Protein AF-A0A3D3P191-F1 (afdb_monomer)

Secondary structure (DSSP, 8-state):
-PPPPPPPP----------------------------------------------PPPP---------------SSTTPPP---GGGPPP-GGG-SSHHHHHTTT-SS-PBPSSHHHHHHHHHTT--EEEEEE-TTSHHHHHHHHHHHH-HHHHHHHHTTSEEEEEETTT-HHHHHHHHHHHHHTT----SSEEEEE-TTS-EEEEEE-TT--HHHHHHHHHHHHHHHHHHHHHHHHHHHHHHHHHHHHHHHHHS------SSPPPHHHHHHHHHHHHHHSEETTTTEETT-TTB--HHHHHHHHHHHH-TTS-HHHHHHHHHHHHHHHHHHHHSTTB-TTTS-B-SBBSSSSTTSB------

Foldseek 3Di:
DDDDDDDDDDDPPPPDDDDDDDDDDDDDDDDDDDDDDDDDDDDDDDDDDDDDDDDDDDDDDDDDDDDDDLDDADLPPPQDQPDALQPAAAPQCPPPDPVSNVCNPFPQNADEPDLVQLVVCSSNSAKEKEWEAEPQACQQVQLVVQCRVPPVNSCLDSNHHNYHYHYCVVVVVVVVVQCVLCVVVVHHAAPGKIFIGHSVRFTLDIDRCHNDDDPRSVVVSNVVSVVVSVVNVSYVPCSNVVSVVVVVVVVVVVPPPCPPPPDDDDPLNVLQVVLQVLLVQQDPVLLDGPPPSFFLPVVSLVSLVVLLPDPSYDPVSNVSSVVSSVSSVCQQVVEPQQDPVPRDGAGGAPDSGRHHGRPGPDD

Solvent-accessible surface area (backbone atoms only — not comparable to full-atom values): 21741 Å² total; per-residue (Å²): 137,84,80,78,82,83,81,80,88,83,81,87,88,78,85,79,81,90,79,84,90,84,89,85,88,89,86,88,85,85,91,85,89,85,84,92,82,89,81,90,84,82,91,77,90,81,88,85,89,84,86,82,79,88,82,84,80,87,86,81,89,78,94,76,87,88,80,90,81,92,81,55,67,39,74,59,83,92,58,76,70,81,48,59,64,83,74,52,66,48,46,22,70,73,38,94,46,72,71,44,30,70,48,38,82,43,82,56,42,30,36,63,86,51,79,64,47,33,51,52,12,51,38,43,58,24,36,29,38,32,40,41,22,39,83,51,43,70,33,24,56,54,44,56,48,49,42,50,68,37,60,69,55,35,52,58,51,49,77,59,22,44,36,28,60,40,51,30,86,82,39,50,69,58,44,52,48,49,41,50,54,21,53,74,72,72,40,76,65,36,48,21,21,46,35,34,23,32,39,83,71,25,60,68,49,72,47,60,50,22,82,53,56,68,74,60,37,51,52,53,54,52,51,52,50,51,52,50,50,50,45,42,66,55,19,29,44,58,50,41,53,51,13,44,54,53,44,53,56,47,48,66,68,61,54,69,85,66,68,71,64,93,58,85,78,49,74,64,59,49,49,48,52,52,43,49,53,55,44,66,38,49,37,81,89,65,63,39,59,67,91,51,86,42,44,69,58,60,71,56,40,50,46,22,47,54,34,37,70,38,84,86,44,57,70,68,52,15,50,46,10,38,51,50,26,52,51,43,53,43,46,53,68,76,28,51,28,46,36,85,90,80,72,47,66,39,62,30,35,75,49,89,48,57,70,39,42,38,95,41,77,63,126

Mean predicted aligned error: 15.9 Å

Sequence (363 aa):
MKFGKPIPDWPRAMESFRSSFVWSFSLYFLLSRSPNRGGSIMRTYFSILPLLYFFLLTSCSDEKTKKEKDVEKDYFSNTQTTDDVNDFKNEMATGETDFLRSLSNHQIAWQKWNHKILEKARNTQRPIFALLCSPLGSASRTVVDELNENRALREIISSQAVCTVIDSSVNPEIANLGYRLSNEEKRSAAFPMIIWFSHEGSPIASDPVGNISGSKLKVIVSNLANVIEDLWKKSSRYTVENSRSENEKRQLRIEPNIEELKQPITRNELFQKEARQLSSLYSFGDKNLDFIGGLIPSSSIELLAIGSHSASLPGDVREKSREAAKIMTRELTSGALKDHLTGSYFYARRTDDWTLPFFSKDL

Structure (mmCIF, N/CA/C/O backbone):
data_AF-A0A3D3P191-F1
#
_entry.id   AF-A0A3D3P191-F1
#
loop_
_atom_site.group_PDB
_atom_site.id
_atom_site.type_symbol
_atom_site.label_atom_id
_atom_site.label_alt_id
_atom_site.label_comp_id
_atom_site.label_asym_id
_atom_site.label_entity_id
_atom_site.label_seq_id
_atom_site.pdbx_PDB_ins_code
_atom_site.Cartn_x
_atom_site.Cartn_y
_atom_site.Cartn_z
_atom_site.occupancy
_atom_site.B_iso_or_equiv
_atom_site.auth_seq_id
_atom_site.auth_comp_id
_atom_site.auth_asym_id
_atom_site.auth_atom_id
_atom_site.pdbx_PDB_model_num
ATOM 1 N N . MET A 1 1 ? -20.819 -19.524 -33.689 1.00 36.25 1 MET A N 1
ATOM 2 C CA . MET A 1 1 ? -20.376 -19.220 -32.311 1.00 36.25 1 MET A CA 1
ATOM 3 C C . MET A 1 1 ? -20.854 -17.820 -31.957 1.00 36.25 1 MET A C 1
ATOM 5 O O . MET A 1 1 ? -20.397 -16.867 -32.570 1.00 36.25 1 MET A O 1
ATOM 9 N N . LYS A 1 2 ? -21.854 -17.706 -31.075 1.00 24.14 2 LYS A N 1
ATOM 10 C CA . LYS A 1 2 ? -22.353 -16.421 -30.564 1.00 24.14 2 LYS A CA 1
ATOM 11 C C . LYS A 1 2 ? -21.439 -15.993 -29.415 1.00 24.14 2 LYS A C 1
ATOM 13 O O . LYS A 1 2 ? -21.358 -16.723 -28.432 1.00 24.14 2 LYS A O 1
ATOM 18 N N . PHE A 1 3 ? -20.751 -14.863 -29.549 1.00 30.38 3 PHE A N 1
ATOM 19 C CA . PHE A 1 3 ? -20.023 -14.260 -28.434 1.00 30.38 3 PHE A CA 1
ATOM 20 C C . PHE A 1 3 ? -21.015 -13.591 -27.479 1.00 30.38 3 PHE A C 1
ATOM 22 O O . PHE A 1 3 ? -21.971 -12.941 -27.904 1.00 30.38 3 PHE A O 1
ATOM 29 N N . GLY A 1 4 ? -20.818 -13.872 -26.191 1.00 27.56 4 GLY A N 1
ATOM 30 C CA . GLY A 1 4 ? -21.666 -13.451 -25.086 1.00 27.56 4 GLY A CA 1
ATOM 31 C C . GLY A 1 4 ? -21.648 -11.942 -24.856 1.00 27.56 4 GLY A C 1
ATOM 32 O O . GLY A 1 4 ? -20.738 -11.233 -25.273 1.00 27.56 4 GLY A O 1
ATOM 33 N N . LYS A 1 5 ? -22.717 -11.489 -24.203 1.00 26.84 5 LYS A N 1
ATOM 34 C CA . LYS A 1 5 ? -23.038 -10.101 -23.861 1.00 26.84 5 LYS A CA 1
ATOM 35 C C . LYS A 1 5 ? -21.904 -9.402 -23.084 1.00 26.84 5 LYS A C 1
ATOM 37 O O . LYS A 1 5 ? -21.226 -10.073 -22.306 1.00 26.84 5 LYS A O 1
ATOM 42 N N . PRO A 1 6 ? -21.749 -8.072 -23.226 1.00 30.55 6 PRO A N 1
ATOM 43 C CA . PRO A 1 6 ? -20.837 -7.295 -22.396 1.00 30.55 6 PRO A CA 1
ATOM 44 C C . PRO A 1 6 ? -21.299 -7.285 -20.930 1.00 30.55 6 PRO A C 1
ATOM 46 O O . PRO A 1 6 ? -22.496 -7.246 -20.634 1.00 30.55 6 PRO A O 1
ATOM 49 N N . ILE A 1 7 ? -20.314 -7.366 -20.038 1.00 29.08 7 ILE A N 1
ATOM 50 C CA . ILE A 1 7 ? -20.420 -7.304 -18.573 1.00 29.08 7 ILE A CA 1
ATOM 51 C C . ILE A 1 7 ? -20.871 -5.883 -18.159 1.00 29.08 7 ILE A C 1
ATOM 53 O O . ILE A 1 7 ? -20.535 -4.935 -18.870 1.00 29.08 7 ILE A O 1
ATOM 57 N N . PRO A 1 8 ? -21.652 -5.708 -17.073 1.00 30.36 8 PRO A N 1
ATOM 58 C CA . PRO A 1 8 ? -22.340 -4.452 -16.780 1.00 30.36 8 PRO A CA 1
ATOM 59 C C . PRO A 1 8 ? -21.406 -3.377 -16.209 1.00 30.36 8 PRO A C 1
ATOM 61 O O . PRO A 1 8 ? -20.656 -3.637 -15.270 1.00 30.36 8 PRO A O 1
ATOM 64 N N . ASP A 1 9 ? -21.548 -2.157 -16.730 1.00 33.28 9 ASP A N 1
ATOM 65 C CA . ASP A 1 9 ? -21.272 -0.902 -16.022 1.00 33.28 9 ASP A CA 1
ATOM 66 C C . ASP A 1 9 ? -21.971 -0.895 -14.650 1.00 33.28 9 ASP A C 1
ATOM 68 O O . ASP A 1 9 ? -23.127 -1.323 -14.592 1.00 33.28 9 ASP A O 1
ATOM 72 N N . TRP A 1 10 ? -21.304 -0.353 -13.610 1.00 32.62 10 TRP A N 1
ATOM 73 C CA . TRP A 1 10 ? -21.839 0.465 -12.484 1.00 32.62 10 TRP A CA 1
ATOM 74 C C . TRP A 1 10 ? -21.083 0.237 -11.151 1.00 32.62 10 TRP A C 1
ATOM 76 O O . TRP A 1 10 ? -20.582 -0.873 -10.953 1.00 32.62 10 TRP A O 1
ATOM 86 N N . PRO A 1 11 ? -21.062 1.206 -10.191 1.00 49.47 11 PRO A N 1
ATOM 87 C CA . PRO A 1 11 ? -21.545 2.618 -10.203 1.00 49.47 11 PRO A CA 1
ATOM 88 C C . PRO A 1 11 ? -20.447 3.665 -10.431 1.00 49.47 11 PRO A C 1
ATOM 90 O O . PRO A 1 11 ? -19.368 3.484 -9.896 1.00 49.47 11 PRO A O 1
ATOM 93 N N . ARG A 1 12 ? -20.583 4.835 -11.083 1.00 29.72 12 ARG A N 1
ATOM 94 C CA . ARG A 1 12 ? -21.700 5.754 -11.428 1.00 29.72 12 ARG A CA 1
ATOM 95 C C . ARG A 1 12 ? -22.632 6.211 -10.284 1.00 29.72 12 ARG A C 1
ATOM 97 O O . ARG A 1 12 ? -23.683 6.781 -10.528 1.00 29.72 12 ARG A O 1
ATOM 104 N N . ALA A 1 13 ? -22.215 6.125 -9.027 1.00 29.03 13 ALA A N 1
ATOM 105 C CA . ALA A 1 13 ? -22.848 6.907 -7.958 1.00 29.03 13 ALA A CA 1
ATOM 106 C C . ALA A 1 13 ? -22.170 8.287 -7.818 1.00 29.03 13 ALA A C 1
ATOM 108 O O . ALA A 1 13 ? -21.632 8.592 -6.765 1.00 29.03 13 ALA A O 1
ATOM 109 N N . MET A 1 14 ? -22.128 9.096 -8.885 1.00 29.28 14 MET A N 1
ATOM 110 C CA . MET A 1 14 ? -21.590 10.473 -8.857 1.00 29.28 14 MET A CA 1
ATOM 111 C C . MET A 1 14 ? -22.296 11.379 -9.883 1.00 29.28 14 MET A C 1
ATOM 113 O O . MET A 1 1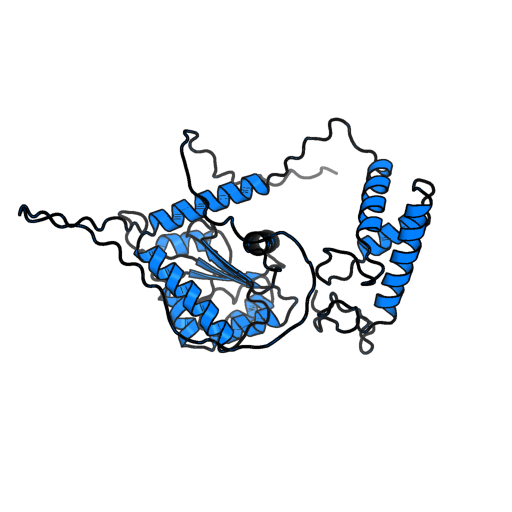4 ? -21.679 12.131 -10.628 1.00 29.28 14 MET A O 1
ATOM 117 N N . GLU A 1 15 ? -23.626 11.324 -9.918 1.00 28.33 15 GLU A N 1
ATOM 118 C CA . GLU A 1 15 ? -24.442 12.380 -10.523 1.00 28.33 15 GLU A CA 1
ATOM 119 C C . GLU A 1 15 ? -25.311 13.009 -9.435 1.00 28.33 15 GLU A C 1
ATOM 121 O O . GLU A 1 15 ? -26.485 12.684 -9.283 1.00 28.33 15 GLU A O 1
ATOM 126 N N . SER A 1 16 ? -24.742 13.921 -8.646 1.00 27.09 16 SER A N 1
ATOM 127 C CA . SER A 1 16 ? -25.570 14.884 -7.923 1.00 27.09 16 SER A CA 1
ATOM 128 C C . SER A 1 16 ? -24.817 16.186 -7.651 1.00 27.09 16 SER A C 1
ATOM 130 O O . SER A 1 16 ? -23.875 16.225 -6.867 1.00 27.09 16 SER A O 1
ATOM 132 N N . PHE A 1 17 ? -25.326 17.240 -8.289 1.00 24.95 17 PHE A N 1
ATOM 133 C CA . PHE A 1 17 ? -25.152 18.666 -8.004 1.00 24.95 17 PHE A CA 1
ATOM 134 C C . PHE A 1 17 ? -23.841 19.356 -8.406 1.00 24.95 17 PHE A C 1
ATOM 136 O O . PHE A 1 17 ? -22.934 19.621 -7.626 1.00 24.95 17 PHE A O 1
ATOM 143 N N . ARG A 1 18 ? -23.869 19.825 -9.661 1.00 30.33 18 ARG A N 1
ATOM 144 C CA . ARG A 1 18 ? -23.230 21.072 -10.093 1.00 30.33 18 ARG A CA 1
ATOM 145 C C . ARG A 1 18 ? -23.781 22.252 -9.279 1.00 30.33 18 ARG A C 1
ATOM 147 O O . ARG A 1 18 ? -24.978 22.499 -9.364 1.00 30.33 18 ARG A O 1
ATOM 154 N N . SER A 1 19 ? -22.917 23.023 -8.613 1.00 26.89 19 SER A N 1
ATOM 155 C CA . SER A 1 19 ? -22.773 24.481 -8.820 1.00 26.89 19 SER A CA 1
ATOM 156 C C . SER A 1 19 ? -21.889 25.159 -7.757 1.00 26.89 19 SER A C 1
ATOM 158 O O . SER A 1 19 ? -22.103 24.967 -6.566 1.00 26.89 19 SER A O 1
ATOM 160 N N . SER A 1 20 ? -21.020 26.055 -8.247 1.00 24.22 20 SER A N 1
ATOM 161 C CA . SER A 1 20 ? -20.567 27.321 -7.633 1.00 24.22 20 SER A CA 1
ATOM 162 C C . SER A 1 20 ? -19.430 27.333 -6.591 1.00 24.22 20 SER A C 1
ATOM 164 O O . SER A 1 20 ? -19.646 27.268 -5.391 1.00 24.22 20 SER A O 1
ATOM 166 N N . PHE A 1 21 ? -18.211 27.525 -7.116 1.00 24.05 21 PHE A N 1
ATOM 167 C CA . PHE A 1 21 ? -17.288 28.663 -6.895 1.00 24.05 21 PHE A CA 1
ATOM 168 C C . PHE A 1 21 ? -17.123 29.277 -5.477 1.00 24.05 21 PHE A C 1
ATOM 170 O O . PHE A 1 21 ? -18.056 29.887 -4.968 1.00 24.05 21 PHE A O 1
ATOM 177 N N . VAL A 1 22 ? -15.868 29.270 -4.969 1.00 24.92 22 VAL A N 1
ATOM 178 C CA . VAL A 1 22 ? -15.027 30.412 -4.476 1.00 24.92 22 VAL A CA 1
ATOM 179 C C . VAL A 1 22 ? -14.122 30.021 -3.281 1.00 24.92 22 VAL A C 1
ATOM 181 O O . VAL A 1 22 ? -14.625 29.848 -2.182 1.00 24.92 22 VAL A O 1
ATOM 184 N N . TRP A 1 23 ? -12.797 30.001 -3.557 1.00 23.94 23 TRP A N 1
ATOM 185 C CA . TRP A 1 23 ? -11.577 30.282 -2.739 1.00 23.94 23 TRP A CA 1
ATOM 186 C C . TRP A 1 23 ? -11.390 29.590 -1.365 1.00 23.94 23 TRP A C 1
ATOM 188 O O . TRP A 1 23 ? -12.328 29.431 -0.610 1.00 23.94 23 TRP A O 1
ATOM 198 N N . SER A 1 24 ? -10.204 29.258 -0.840 1.00 24.72 24 SER A N 1
ATOM 199 C CA . SER A 1 24 ? -8.780 29.215 -1.227 1.00 24.72 24 SER A CA 1
ATOM 200 C C . SER A 1 24 ? -8.016 28.796 0.046 1.00 24.72 24 SER A C 1
ATOM 202 O O . SER A 1 24 ? -8.399 29.253 1.117 1.00 24.72 24 SER A O 1
ATOM 204 N N . PHE A 1 25 ? -6.942 28.002 -0.054 1.00 24.31 25 PHE A N 1
ATOM 205 C CA . PHE A 1 25 ? -5.569 28.362 0.373 1.00 24.31 25 PHE A CA 1
ATOM 206 C C . PHE A 1 25 ? -4.668 27.117 0.431 1.00 24.31 25 PHE A C 1
ATOM 208 O O . PHE A 1 25 ? -4.781 26.280 1.322 1.00 24.31 25 PHE A O 1
ATOM 215 N N . SER A 1 26 ? -3.722 27.032 -0.506 1.00 22.62 26 SER A N 1
ATOM 216 C CA . SER A 1 26 ? -2.572 26.130 -0.424 1.00 22.62 26 SER A CA 1
ATOM 217 C C . SER A 1 26 ? -1.394 26.901 0.159 1.00 22.62 26 SER A C 1
ATOM 219 O O . SER A 1 26 ? -0.870 27.821 -0.467 1.00 22.62 26 SER A O 1
ATOM 221 N N . LEU A 1 27 ? -0.977 26.522 1.361 1.00 22.19 27 LEU A N 1
ATOM 222 C CA . LEU A 1 27 ? 0.265 26.976 1.968 1.00 22.19 27 LEU A CA 1
ATOM 223 C C . LEU A 1 27 ? 1.304 25.878 1.731 1.00 22.19 27 LEU A C 1
ATOM 225 O O . LEU A 1 27 ? 1.115 24.782 2.231 1.00 22.19 27 LEU A O 1
ATOM 229 N N . TYR A 1 28 ? 2.313 26.145 0.900 1.00 25.12 28 TYR A N 1
ATOM 230 C CA . TYR A 1 28 ? 3.707 25.670 0.997 1.00 25.12 28 TYR A CA 1
ATOM 231 C C . TYR A 1 28 ? 4.419 25.926 -0.340 1.00 25.12 28 TYR A C 1
ATOM 233 O O . TYR A 1 28 ? 4.584 25.053 -1.188 1.00 25.12 28 TYR A O 1
ATOM 241 N N . PHE A 1 29 ? 4.862 27.169 -0.507 1.00 23.50 29 PHE A N 1
ATOM 242 C CA . PHE A 1 29 ? 5.912 27.549 -1.443 1.00 23.50 29 PHE A CA 1
ATOM 243 C C . PHE A 1 29 ? 6.846 28.488 -0.688 1.00 23.50 29 PHE A C 1
ATOM 245 O O . PHE A 1 29 ? 6.479 29.626 -0.427 1.00 23.50 29 PHE A O 1
ATOM 252 N N . LEU A 1 30 ? 8.013 27.987 -0.290 1.00 23.41 30 LEU A N 1
ATOM 253 C CA . LEU A 1 30 ? 9.276 28.720 -0.188 1.00 23.41 30 LEU A CA 1
ATOM 254 C C . LEU A 1 30 ? 10.356 27.733 0.267 1.00 23.41 30 LEU A C 1
ATOM 256 O O . LEU A 1 30 ? 10.127 26.938 1.171 1.00 23.41 30 LEU A O 1
ATOM 260 N N . LEU A 1 31 ? 11.525 27.837 -0.371 1.00 24.19 31 LEU A N 1
ATOM 261 C CA . LEU A 1 31 ? 12.739 27.015 -0.239 1.00 24.19 31 LEU A CA 1
ATOM 262 C C . LEU A 1 31 ? 12.840 25.804 -1.185 1.00 24.19 31 LEU A C 1
ATOM 264 O O . LEU A 1 31 ? 12.759 24.650 -0.780 1.00 24.19 31 LEU A O 1
ATOM 268 N N . SER A 1 32 ? 13.133 26.065 -2.464 1.00 23.67 32 SER A N 1
ATOM 269 C CA . SER A 1 32 ? 14.304 25.451 -3.127 1.00 23.67 32 SER A CA 1
ATOM 270 C C . SER A 1 32 ? 14.538 25.992 -4.550 1.00 23.67 32 SER A C 1
ATOM 272 O O . SER A 1 32 ? 13.597 26.129 -5.326 1.00 23.67 32 SER A O 1
ATOM 274 N N . ARG A 1 33 ? 15.832 26.211 -4.866 1.00 23.81 33 ARG A N 1
ATOM 275 C CA . ARG A 1 33 ? 16.514 26.759 -6.075 1.00 23.81 33 ARG A CA 1
ATOM 276 C C . ARG A 1 33 ? 16.973 28.216 -5.896 1.00 23.81 33 ARG A C 1
ATOM 278 O O . ARG A 1 33 ? 16.154 29.065 -5.589 1.00 23.81 33 ARG A O 1
ATOM 285 N N . SER A 1 34 ? 18.247 28.593 -6.075 1.00 24.75 34 SER A N 1
ATOM 286 C CA . SER A 1 34 ? 19.419 28.010 -6.782 1.00 24.75 34 SER A CA 1
ATOM 287 C C . SER A 1 34 ? 20.711 28.795 -6.365 1.00 24.75 34 SER A C 1
ATOM 289 O O . SER A 1 34 ? 20.579 29.691 -5.537 1.00 24.75 34 SER A O 1
ATOM 291 N N . PRO A 1 35 ? 21.901 28.666 -7.001 1.00 34.00 35 PRO A N 1
ATOM 292 C CA . PRO A 1 35 ? 22.926 27.615 -6.927 1.00 34.00 35 PRO A CA 1
ATOM 293 C C . PRO A 1 35 ? 24.302 28.097 -6.370 1.00 34.00 35 PRO A C 1
ATOM 295 O O . PRO A 1 35 ? 24.549 29.280 -6.163 1.00 34.00 35 PRO A O 1
ATOM 298 N N . ASN A 1 36 ? 25.214 27.132 -6.198 1.00 29.16 36 ASN A N 1
ATOM 299 C CA . ASN A 1 36 ? 26.642 27.213 -5.836 1.00 29.16 36 ASN A CA 1
ATOM 300 C C . ASN A 1 36 ? 27.448 28.474 -6.238 1.00 29.16 36 ASN A C 1
ATOM 302 O O . ASN A 1 36 ? 27.564 28.786 -7.423 1.00 29.16 36 ASN A O 1
ATOM 306 N N . ARG A 1 37 ? 28.225 29.011 -5.279 1.00 28.84 37 ARG A N 1
ATOM 307 C CA . ARG A 1 37 ? 29.631 29.446 -5.455 1.00 28.84 37 ARG A CA 1
ATOM 308 C C . ARG A 1 37 ? 30.444 29.121 -4.195 1.00 28.84 37 ARG A C 1
ATOM 310 O O . ARG A 1 37 ? 29.940 29.244 -3.086 1.00 28.84 37 ARG A O 1
ATOM 317 N N . GLY A 1 38 ? 31.667 28.637 -4.407 1.00 25.80 38 GLY A N 1
ATOM 318 C CA . GLY A 1 38 ? 32.521 28.021 -3.393 1.00 25.80 38 GLY A CA 1
ATOM 319 C C . GLY A 1 38 ? 33.216 28.974 -2.418 1.00 25.80 38 GLY A C 1
ATOM 320 O O . GLY A 1 38 ? 33.257 30.185 -2.614 1.00 25.80 38 GLY A O 1
ATOM 321 N N . GLY A 1 39 ? 33.809 28.366 -1.391 1.00 26.08 39 GLY A N 1
ATOM 322 C CA . GLY A 1 39 ? 34.685 29.006 -0.412 1.00 26.08 39 GLY A CA 1
ATOM 323 C C . GLY A 1 39 ? 34.701 28.228 0.903 1.00 26.08 39 GLY A C 1
ATOM 324 O O . GLY A 1 39 ? 33.709 28.198 1.619 1.00 26.08 39 GLY A O 1
ATOM 325 N N . SER A 1 40 ? 35.821 27.566 1.193 1.00 27.98 40 SER A N 1
ATOM 326 C CA . SER A 1 40 ? 36.134 26.955 2.492 1.00 27.98 40 SER A CA 1
ATOM 327 C C . SER A 1 40 ? 36.250 28.034 3.576 1.00 27.98 40 SER A C 1
ATOM 329 O O . SER A 1 40 ? 36.805 29.087 3.271 1.00 27.98 40 SER A O 1
ATOM 331 N N . ILE A 1 41 ? 35.782 27.765 4.808 1.00 29.67 41 ILE A N 1
ATOM 332 C CA . ILE A 1 41 ? 36.487 27.981 6.097 1.00 29.67 41 ILE A CA 1
ATOM 333 C C . ILE A 1 41 ? 35.508 27.942 7.299 1.00 29.67 41 ILE A C 1
ATOM 335 O O . ILE A 1 41 ? 34.474 28.596 7.312 1.00 29.67 41 ILE A O 1
ATOM 339 N N . MET A 1 42 ? 35.941 27.196 8.325 1.00 24.94 42 MET A N 1
ATOM 340 C CA . MET A 1 42 ? 35.592 27.210 9.760 1.00 24.94 42 MET A CA 1
ATOM 341 C C . MET A 1 42 ? 34.204 26.785 10.269 1.00 24.94 42 MET A C 1
ATOM 343 O O . MET A 1 42 ? 33.181 27.437 10.102 1.00 24.94 42 MET A O 1
ATOM 347 N N . ARG A 1 43 ? 34.267 25.724 11.088 1.00 31.56 43 ARG A N 1
ATOM 348 C CA . ARG A 1 43 ? 33.380 25.448 12.221 1.00 31.56 43 ARG A CA 1
ATOM 349 C C . ARG A 1 43 ? 33.371 26.627 13.199 1.00 31.56 43 ARG A C 1
ATOM 351 O O . ARG A 1 43 ? 34.426 26.964 13.732 1.00 31.56 43 ARG A O 1
ATOM 358 N N . THR A 1 44 ? 32.181 27.078 13.580 1.00 29.72 44 THR A N 1
ATOM 359 C CA . THR A 1 44 ? 31.962 27.744 14.870 1.00 29.72 44 THR A CA 1
ATOM 360 C C . THR A 1 44 ? 30.570 27.405 15.388 1.00 29.72 44 THR A C 1
ATOM 362 O O . THR A 1 44 ? 29.571 27.554 14.691 1.00 29.72 44 THR A O 1
ATOM 365 N N . TYR A 1 45 ? 30.533 26.893 16.615 1.00 30.50 45 TYR A N 1
ATOM 366 C CA . TYR A 1 45 ? 29.327 26.646 17.394 1.00 30.50 45 TYR A CA 1
ATOM 367 C C . TYR A 1 45 ? 28.678 27.973 17.796 1.00 30.50 45 TYR A C 1
ATOM 369 O O . TYR A 1 45 ? 29.378 28.836 18.315 1.00 30.50 45 TYR A O 1
ATOM 377 N N . PHE A 1 46 ? 27.355 28.083 17.675 1.00 28.89 46 PHE A N 1
ATOM 378 C CA . PHE A 1 46 ? 26.548 28.906 18.577 1.00 28.89 46 PHE A CA 1
ATOM 379 C C . PHE A 1 46 ? 25.214 28.208 18.849 1.00 28.89 46 PHE A C 1
ATOM 381 O O . PHE A 1 46 ? 24.400 27.985 17.956 1.00 28.89 46 PHE A O 1
ATOM 388 N N . SER A 1 47 ? 25.043 27.828 20.111 1.00 27.38 47 SER A N 1
ATOM 389 C CA . SER A 1 47 ? 23.792 27.380 20.713 1.00 27.38 47 SER A CA 1
ATOM 390 C C . SER A 1 47 ? 22.960 28.586 21.181 1.00 27.38 47 SER A C 1
ATOM 392 O O . SER A 1 47 ? 23.530 29.642 21.449 1.00 27.38 47 SER A O 1
ATOM 394 N N . ILE A 1 48 ? 21.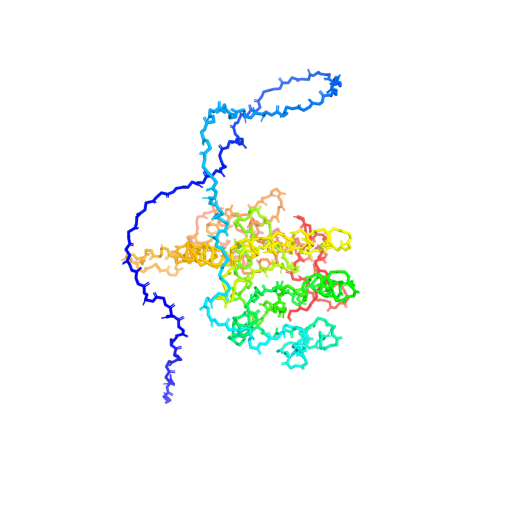664 28.324 21.433 1.00 29.69 48 ILE A N 1
ATOM 395 C CA . ILE A 1 48 ? 20.718 28.982 22.378 1.00 29.69 48 ILE A CA 1
ATOM 396 C C . ILE A 1 48 ? 19.486 29.678 21.731 1.00 29.69 48 ILE A C 1
ATOM 398 O O . ILE A 1 48 ? 19.516 30.857 21.408 1.00 29.69 48 ILE A O 1
ATOM 402 N N . LEU A 1 49 ? 18.390 28.891 21.685 1.00 28.69 49 LEU A N 1
ATOM 403 C CA . LEU A 1 49 ? 16.990 29.153 22.123 1.00 28.69 49 LEU A CA 1
ATOM 404 C C . LEU A 1 49 ? 16.054 30.174 21.396 1.00 28.69 49 LEU A C 1
ATOM 406 O O . LEU A 1 49 ? 16.508 30.966 20.582 1.00 28.69 49 LEU A O 1
ATOM 410 N N . PRO A 1 50 ? 14.709 30.077 21.596 1.00 35.41 50 PRO A N 1
ATOM 411 C CA . PRO A 1 50 ? 13.705 30.068 20.531 1.00 35.41 50 PRO A CA 1
ATOM 412 C C . PRO A 1 50 ? 12.838 31.338 20.486 1.00 35.41 50 PRO A C 1
ATOM 414 O O . PRO A 1 50 ? 12.591 31.987 21.500 1.00 35.41 50 PRO A O 1
ATOM 417 N N . LEU A 1 51 ? 12.283 31.646 19.313 1.00 28.25 51 LEU A N 1
ATOM 418 C CA . LEU A 1 51 ? 11.307 32.724 19.135 1.00 28.25 51 LEU A CA 1
ATOM 419 C C . LEU A 1 51 ? 9.875 32.179 19.210 1.00 28.25 51 LEU A C 1
ATOM 421 O O . LEU A 1 51 ? 9.282 31.762 18.219 1.00 28.25 51 LEU A O 1
ATOM 425 N N . LEU A 1 52 ? 9.341 32.217 20.432 1.00 29.05 52 LEU A N 1
ATOM 426 C CA . LEU A 1 52 ? 7.929 32.460 20.718 1.00 29.05 52 LEU A CA 1
ATOM 427 C C . LEU A 1 52 ? 7.546 33.831 20.144 1.00 29.05 52 LEU A C 1
ATOM 429 O O . LEU A 1 52 ? 8.193 34.824 20.474 1.00 29.05 52 LEU A O 1
ATOM 433 N N . TYR A 1 53 ? 6.472 33.907 19.358 1.00 30.30 53 TYR A N 1
ATOM 434 C CA . TYR A 1 53 ? 5.790 35.177 19.112 1.00 30.30 53 TYR A CA 1
ATOM 435 C C . TYR A 1 53 ? 4.343 35.087 19.591 1.00 30.30 53 TYR A C 1
ATOM 437 O O . TYR A 1 53 ? 3.502 34.398 19.019 1.00 30.30 53 TYR A O 1
ATOM 445 N N . PHE A 1 54 ? 4.116 35.789 20.698 1.00 31.06 54 PHE A N 1
ATOM 446 C CA . PHE A 1 54 ? 2.828 36.211 21.222 1.00 31.06 54 PHE A CA 1
ATOM 447 C C . PHE A 1 54 ? 2.132 37.126 20.206 1.00 31.06 54 PHE A C 1
ATOM 449 O O . PHE A 1 54 ? 2.726 38.107 19.763 1.00 31.06 54 PHE A O 1
ATOM 456 N N . PHE A 1 55 ? 0.852 36.883 19.925 1.00 31.39 55 PHE A N 1
ATOM 457 C CA . PHE A 1 55 ? -0.063 37.948 19.515 1.00 31.39 55 PHE A CA 1
ATOM 458 C C . PHE A 1 55 ? -1.008 38.246 20.680 1.00 31.39 55 PHE A C 1
ATOM 460 O O . PHE A 1 55 ? -1.830 37.422 21.074 1.00 31.39 55 PHE A O 1
ATOM 467 N N . LEU A 1 56 ? -0.821 39.434 21.254 1.00 29.73 56 LEU A N 1
ATOM 468 C CA . LEU A 1 56 ? -1.683 40.068 22.244 1.00 29.73 56 LEU A CA 1
ATOM 469 C C . LEU A 1 56 ? -2.979 40.525 21.559 1.00 29.73 56 LEU A C 1
ATOM 471 O O . LEU A 1 56 ? -2.931 41.334 20.634 1.00 29.73 56 LEU A O 1
ATOM 475 N N . LEU A 1 57 ? -4.128 40.047 22.039 1.00 33.56 57 LEU A N 1
ATOM 476 C CA . LEU A 1 57 ? -5.419 40.689 21.800 1.00 33.56 57 LEU A CA 1
ATOM 477 C C . LEU A 1 57 ? -5.692 41.659 22.951 1.00 33.56 57 LEU A C 1
ATOM 479 O O . LEU A 1 57 ? -5.744 41.270 24.118 1.00 33.56 57 LEU A O 1
ATOM 483 N N . THR A 1 58 ? -5.836 42.934 22.605 1.00 33.56 58 THR A N 1
ATOM 484 C CA . THR A 1 58 ? -6.242 44.006 23.509 1.00 33.56 58 THR A CA 1
ATOM 485 C C . THR A 1 58 ? -7.700 43.837 23.917 1.00 33.56 58 THR A C 1
ATOM 487 O O . THR A 1 58 ? -8.602 43.761 23.086 1.00 33.56 58 THR A O 1
ATOM 490 N N . SER A 1 59 ? -7.890 43.794 25.232 1.00 28.39 59 SER A N 1
ATOM 491 C CA . SER A 1 59 ? -9.157 43.784 25.949 1.00 28.39 59 SER A CA 1
ATOM 492 C C . SER A 1 59 ? -9.815 45.168 25.921 1.00 28.39 59 SER A C 1
ATOM 494 O O . SER A 1 59 ? -9.181 46.163 26.270 1.00 28.39 59 SER A O 1
ATOM 496 N N . CYS A 1 60 ? -11.095 45.222 25.558 1.00 28.16 60 CYS A N 1
ATOM 497 C CA . CYS A 1 60 ? -12.042 46.199 26.088 1.00 28.16 60 CYS A CA 1
ATOM 498 C C . CYS A 1 60 ? -13.320 45.442 26.451 1.00 28.16 60 CYS A C 1
ATOM 500 O O . CYS A 1 60 ? -13.964 44.818 25.610 1.00 28.16 60 CYS A O 1
ATOM 502 N N . SER A 1 61 ? -13.584 45.451 27.751 1.00 31.45 61 SER A N 1
ATOM 503 C CA . SER A 1 61 ? -14.684 44.815 28.460 1.00 31.45 61 SER A CA 1
ATOM 504 C C . SER A 1 61 ? -16.004 45.520 28.168 1.00 31.45 61 SER A C 1
ATOM 506 O O . SER A 1 61 ? -16.099 46.721 28.396 1.00 31.45 61 SER A O 1
ATOM 508 N N . ASP A 1 62 ? -17.026 44.751 27.801 1.00 28.27 62 ASP A N 1
ATOM 509 C CA . ASP A 1 62 ? -18.384 44.992 28.283 1.00 28.27 62 ASP A CA 1
ATOM 510 C C . ASP A 1 62 ? -19.073 43.642 28.522 1.00 28.27 62 ASP A C 1
ATOM 512 O O . ASP A 1 62 ? -19.158 42.781 27.642 1.00 28.27 62 ASP A O 1
ATOM 516 N N . GLU A 1 63 ? -19.495 43.431 29.767 1.00 38.50 63 GLU A N 1
ATOM 517 C CA . GLU A 1 63 ? -20.128 42.213 30.253 1.00 38.50 63 GLU A CA 1
ATOM 518 C C . GLU A 1 63 ? -21.468 41.963 29.553 1.00 38.50 63 GLU A C 1
ATOM 520 O O . GLU A 1 63 ? -22.418 42.725 29.718 1.00 38.50 63 GLU A O 1
ATOM 525 N N . LYS A 1 64 ? -21.585 40.821 28.863 1.00 29.95 64 LYS A N 1
ATOM 526 C CA . LYS A 1 64 ? -22.810 40.008 28.839 1.00 29.95 64 LYS A CA 1
ATOM 527 C C . LYS A 1 64 ? -22.468 38.532 28.653 1.00 29.95 64 LYS A C 1
ATOM 529 O O . LYS A 1 64 ? -21.830 38.104 27.698 1.00 29.95 64 LYS A O 1
ATOM 534 N N . THR A 1 65 ? -22.922 37.766 29.627 1.00 34.03 65 THR A N 1
ATOM 535 C CA . THR A 1 65 ? -22.817 36.323 29.805 1.00 34.03 65 THR A CA 1
ATOM 536 C C . THR A 1 65 ? -23.500 35.541 28.665 1.00 34.03 65 THR A C 1
ATOM 538 O O . THR A 1 65 ? -24.555 35.945 28.181 1.00 34.03 65 THR A O 1
ATOM 541 N N . LYS A 1 66 ? -22.927 34.368 28.335 1.00 39.34 66 LYS A N 1
ATOM 542 C CA . LYS A 1 66 ? -23.376 33.292 27.411 1.00 39.34 66 LYS A CA 1
ATOM 543 C C . LYS A 1 66 ? -23.233 33.509 25.892 1.00 39.34 66 LYS A C 1
ATOM 545 O O . LYS A 1 66 ? -24.078 34.132 25.257 1.00 39.34 66 LYS A O 1
ATOM 550 N N . LYS A 1 67 ? -22.283 32.762 25.304 1.00 32.31 67 LYS A N 1
ATOM 551 C CA . LYS A 1 67 ? -22.494 31.890 24.127 1.00 32.31 67 LYS A CA 1
ATOM 552 C C . LYS A 1 67 ? -21.382 30.826 24.040 1.00 32.31 67 LYS A C 1
ATOM 554 O O . LYS A 1 67 ? -20.304 31.093 23.525 1.00 32.31 67 LYS A O 1
ATOM 559 N N . GLU A 1 68 ? -21.667 29.620 24.537 1.00 46.31 68 GLU A N 1
ATOM 560 C CA . GLU A 1 68 ? -21.071 28.387 24.002 1.00 46.31 68 GLU A CA 1
ATOM 561 C C . GLU A 1 68 ? -21.402 28.307 22.507 1.00 46.31 68 GLU A C 1
ATOM 563 O O . GLU A 1 68 ? -22.563 28.462 22.118 1.00 46.31 68 GLU A O 1
ATOM 568 N N . LYS A 1 69 ? -20.396 28.067 21.667 1.00 39.84 69 LYS A N 1
ATOM 569 C CA . LYS A 1 69 ? -20.586 27.569 20.301 1.00 39.84 69 LYS A CA 1
ATOM 570 C C . LYS A 1 69 ? -19.358 26.757 19.890 1.00 39.84 69 LYS A C 1
ATOM 572 O O . LYS A 1 69 ? -18.581 27.170 19.041 1.00 39.84 69 LYS A O 1
ATOM 577 N N . ASP A 1 70 ? -19.203 25.606 20.530 1.00 54.31 70 ASP A N 1
ATOM 578 C CA . ASP A 1 70 ? -18.351 24.522 20.046 1.00 54.31 70 ASP A CA 1
ATOM 579 C C . ASP A 1 70 ? -19.285 23.532 19.338 1.00 54.31 70 ASP A C 1
ATOM 581 O O . ASP A 1 70 ? -19.876 22.653 19.962 1.00 54.31 70 ASP A O 1
ATOM 585 N N . VAL A 1 71 ? -19.577 23.774 18.056 1.00 58.53 71 VAL A N 1
A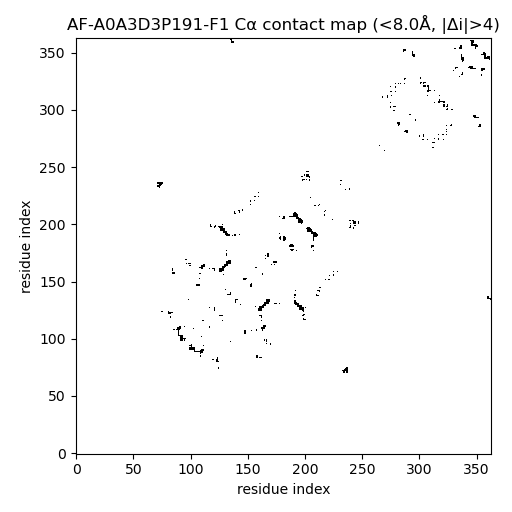TOM 586 C CA . VAL A 1 71 ? -20.493 22.916 17.291 1.00 58.53 71 VAL A CA 1
ATOM 587 C C . VAL A 1 71 ? -19.974 22.739 15.874 1.00 58.53 71 VAL A C 1
ATOM 589 O O . VAL A 1 71 ? -20.259 23.565 15.013 1.00 58.53 71 VAL A O 1
ATOM 592 N N . GLU A 1 72 ? -19.271 21.627 15.647 1.00 48.31 72 GLU A N 1
ATOM 593 C CA . GLU A 1 72 ? -19.710 20.628 14.663 1.00 48.31 72 GLU A CA 1
ATOM 594 C C . GLU A 1 72 ? -19.018 19.268 14.880 1.00 48.31 72 GLU A C 1
ATOM 596 O O . GLU A 1 72 ? -17.960 19.017 14.325 1.00 48.31 72 GLU A O 1
ATOM 601 N N . LYS A 1 73 ? -19.654 18.346 15.613 1.00 66.25 73 LYS A N 1
ATOM 602 C CA . LYS A 1 73 ? -19.498 16.895 15.393 1.00 66.25 73 LYS A CA 1
ATOM 603 C C . LYS A 1 73 ? -20.704 16.450 14.585 1.00 66.25 73 LYS A C 1
ATOM 605 O O . LYS A 1 73 ? -21.814 16.761 15.009 1.00 66.25 73 LYS A O 1
ATOM 610 N N . ASP A 1 74 ? -20.535 15.666 13.525 1.00 62.06 74 ASP A N 1
ATOM 611 C CA . ASP A 1 74 ? -21.680 14.895 13.049 1.00 62.06 74 ASP A CA 1
ATOM 612 C C . ASP A 1 74 ? -21.291 13.530 12.486 1.00 62.06 74 ASP A C 1
ATOM 614 O O . ASP A 1 74 ? -20.918 13.370 11.325 1.00 62.06 74 ASP A O 1
ATOM 618 N N . TYR A 1 75 ? -21.418 12.530 13.355 1.00 73.94 75 TYR A N 1
ATOM 619 C CA . TYR A 1 75 ? -21.327 11.107 13.054 1.00 73.94 75 TYR A CA 1
ATOM 620 C C . TYR A 1 75 ? -22.617 10.600 12.382 1.00 73.94 75 TYR A C 1
ATOM 622 O O . TYR A 1 75 ? -23.107 9.524 12.687 1.00 73.94 75 TYR A O 1
ATOM 630 N N . PHE A 1 76 ? -23.115 11.378 11.417 1.00 66.88 76 PHE A N 1
ATOM 631 C CA . PHE A 1 76 ? -24.192 11.091 10.460 1.00 66.88 76 PHE A CA 1
ATOM 632 C C . PHE A 1 76 ? -25.622 11.213 11.036 1.00 66.88 76 PHE A C 1
ATOM 634 O O . PHE A 1 76 ? -26.356 10.235 11.182 1.00 66.88 76 PHE A O 1
ATOM 641 N N . SER A 1 77 ? -25.986 12.454 11.361 1.00 60.59 77 SER A N 1
ATOM 642 C CA . SER A 1 77 ? -26.997 12.935 12.319 1.00 60.59 77 SER A CA 1
ATOM 643 C C . SER A 1 77 ? -28.367 12.248 12.363 1.00 60.59 77 SER A C 1
ATOM 645 O O . SER A 1 77 ? -29.052 12.073 11.360 1.00 60.59 77 SER A O 1
ATOM 647 N N . ASN A 1 78 ? -28.788 11.970 13.610 1.00 56.06 78 ASN A N 1
ATOM 648 C CA . ASN A 1 78 ? -29.972 11.235 14.101 1.00 56.06 78 ASN A CA 1
ATOM 649 C C . ASN A 1 78 ? -29.968 9.707 13.933 1.00 56.06 78 ASN A C 1
ATOM 651 O O . ASN A 1 78 ? -30.928 9.050 14.339 1.00 56.06 78 ASN A O 1
ATOM 655 N N . THR A 1 79 ? -28.883 9.124 13.431 1.00 59.81 79 THR A N 1
ATOM 656 C CA . THR A 1 79 ? -28.715 7.667 13.389 1.00 59.81 79 THR A CA 1
ATOM 657 C C . THR A 1 79 ? -28.035 7.191 14.677 1.00 59.81 79 THR A C 1
ATOM 659 O O . THR A 1 79 ? -26.953 7.673 15.015 1.00 59.81 79 THR A O 1
ATOM 662 N N . GLN A 1 80 ? -28.658 6.276 15.427 1.00 67.50 80 GLN A N 1
ATOM 663 C CA . GLN A 1 80 ? -27.967 5.571 16.516 1.00 67.50 80 GLN A CA 1
ATOM 664 C C . GLN A 1 80 ? -26.996 4.551 15.920 1.00 67.50 80 GLN A C 1
ATOM 666 O O . GLN A 1 80 ? -27.310 3.927 14.905 1.00 67.50 80 GLN A O 1
ATOM 671 N N . THR A 1 81 ? -25.837 4.368 16.555 1.00 73.88 81 THR A N 1
ATOM 672 C CA . THR A 1 81 ? -24.937 3.255 16.234 1.00 73.88 81 THR A CA 1
ATOM 673 C C . THR A 1 81 ? -25.696 1.947 16.399 1.00 73.88 81 THR A C 1
ATOM 675 O O . THR A 1 81 ? -26.197 1.664 17.489 1.00 73.88 81 THR A O 1
ATOM 678 N N . THR A 1 82 ? -25.802 1.163 15.332 1.00 70.88 82 THR A N 1
ATOM 679 C CA . THR A 1 82 ? -26.483 -0.139 15.380 1.00 70.88 82 THR A CA 1
ATOM 680 C C . THR A 1 82 ? -25.547 -1.263 15.802 1.00 70.88 82 THR A C 1
ATOM 682 O O . THR A 1 82 ? -26.024 -2.276 16.297 1.00 70.88 82 THR A O 1
ATOM 685 N N . ASP A 1 83 ? -24.236 -1.055 15.647 1.00 79.06 83 ASP A N 1
ATOM 686 C CA . ASP A 1 83 ? -23.189 -2.050 15.872 1.00 79.06 83 ASP A CA 1
ATOM 687 C C . ASP A 1 83 ? -22.018 -1.436 16.665 1.00 79.06 83 ASP A C 1
ATOM 689 O O . ASP A 1 83 ? -21.705 -0.250 16.500 1.00 79.06 83 ASP A O 1
ATOM 693 N N . ASP A 1 84 ? -21.338 -2.244 17.485 1.00 81.81 84 ASP A N 1
ATOM 694 C CA . ASP A 1 84 ? -20.037 -1.915 18.082 1.00 81.81 84 ASP A CA 1
ATOM 695 C C . ASP A 1 84 ? -18.919 -2.591 17.270 1.00 81.81 84 ASP A C 1
ATOM 697 O O . ASP A 1 84 ? -19.028 -3.749 16.864 1.00 81.81 84 ASP A O 1
ATOM 701 N N . VAL A 1 85 ? -17.810 -1.883 17.043 1.00 81.25 85 VAL A N 1
ATOM 702 C CA . VAL A 1 85 ? -16.629 -2.443 16.365 1.00 81.25 85 VAL A CA 1
ATOM 703 C C . VAL A 1 85 ? -16.077 -3.659 17.118 1.00 81.25 85 VAL A C 1
ATOM 705 O O . VAL A 1 85 ? -15.548 -4.580 16.495 1.00 81.25 85 VAL A O 1
ATOM 708 N N . ASN A 1 86 ? -16.234 -3.695 18.444 1.00 82.06 86 ASN A N 1
ATOM 709 C CA . ASN A 1 86 ? -15.786 -4.806 19.283 1.00 82.06 86 ASN A CA 1
ATOM 710 C C . ASN A 1 86 ? -16.581 -6.105 19.057 1.00 82.06 86 ASN A C 1
ATOM 712 O O . ASN A 1 86 ? -16.090 -7.178 19.408 1.00 82.06 86 ASN A O 1
ATOM 716 N N . ASP A 1 87 ? -17.768 -6.030 18.448 1.00 87.31 87 ASP A N 1
ATOM 717 C CA . ASP A 1 87 ? -18.614 -7.199 18.181 1.00 87.31 87 ASP A CA 1
ATOM 718 C C . ASP A 1 87 ? -18.237 -7.918 16.877 1.00 87.31 87 ASP A C 1
ATOM 720 O O . ASP A 1 87 ? -18.707 -9.030 16.595 1.00 87.31 87 ASP A O 1
ATOM 724 N N . PHE A 1 88 ? -17.378 -7.311 16.054 1.00 91.94 88 PHE A N 1
ATOM 725 C CA . PHE A 1 88 ? -16.982 -7.903 14.788 1.00 91.94 88 PHE A CA 1
ATOM 726 C C . PHE A 1 88 ? -16.117 -9.146 14.980 1.00 91.94 88 PHE A C 1
ATOM 728 O O . PHE A 1 88 ? -15.126 -9.168 15.709 1.00 91.94 88 PHE A O 1
ATOM 735 N N . LYS A 1 89 ? -16.463 -10.199 14.237 1.00 94.31 89 LYS A N 1
ATOM 736 C CA . LYS A 1 89 ? -15.620 -11.386 14.094 1.00 94.31 89 LYS A CA 1
ATOM 737 C C . LYS A 1 89 ? -14.633 -11.179 12.954 1.00 94.31 89 LYS A C 1
ATOM 739 O O . LYS A 1 89 ? -14.939 -10.518 11.962 1.00 94.31 89 LYS A O 1
ATOM 744 N N . ASN A 1 90 ? -13.454 -11.770 13.093 1.00 96.75 90 ASN A N 1
ATOM 745 C CA . ASN A 1 90 ? -12.458 -11.799 12.032 1.00 96.75 90 ASN A CA 1
ATOM 746 C C . ASN A 1 90 ? -12.990 -12.619 10.833 1.00 96.75 90 ASN A C 1
ATOM 748 O O . ASN A 1 90 ? -13.407 -13.767 10.993 1.00 96.75 90 ASN A O 1
ATOM 752 N N . GLU A 1 91 ? -12.993 -12.028 9.636 1.00 97.31 91 GLU A N 1
ATOM 753 C CA . GLU A 1 91 ? -13.533 -12.628 8.405 1.00 97.31 91 GLU A CA 1
ATOM 754 C C . GLU A 1 91 ? -12.460 -13.312 7.540 1.00 97.31 91 GLU A C 1
ATOM 756 O O . GLU A 1 91 ? -12.775 -13.949 6.525 1.00 97.31 91 GLU A O 1
ATOM 761 N N . MET A 1 92 ? -11.188 -13.213 7.939 1.00 96.94 92 MET A N 1
ATOM 762 C CA . MET A 1 92 ? -10.039 -13.635 7.135 1.00 96.94 92 MET A CA 1
ATOM 763 C C . MET A 1 92 ? -9.968 -15.143 6.897 1.00 96.94 92 MET A C 1
ATOM 765 O O . MET A 1 92 ? -9.387 -15.561 5.903 1.00 96.94 92 MET A O 1
ATOM 769 N N . ALA A 1 93 ? -10.638 -15.969 7.709 1.00 96.31 93 ALA A N 1
ATOM 770 C CA . ALA A 1 93 ? -10.742 -17.416 7.474 1.00 96.31 93 ALA A CA 1
ATOM 771 C C . ALA A 1 93 ? -11.277 -17.769 6.071 1.00 96.31 93 ALA A C 1
ATOM 773 O O . ALA A 1 93 ? -10.952 -18.820 5.525 1.00 96.31 93 ALA A O 1
ATOM 774 N N . THR A 1 94 ? -12.077 -16.879 5.475 1.00 94.56 94 THR A N 1
ATOM 775 C CA . THR A 1 94 ? -12.625 -17.039 4.118 1.00 94.56 94 THR A CA 1
ATOM 776 C C . THR A 1 94 ? -11.951 -16.128 3.088 1.00 94.56 94 THR A C 1
ATOM 778 O O . THR A 1 94 ? -12.508 -15.925 2.010 1.00 94.56 94 THR A O 1
ATOM 781 N N . GLY A 1 95 ? -10.795 -15.541 3.414 1.00 92.38 95 GLY A N 1
ATOM 782 C CA . GLY A 1 95 ? -10.038 -14.650 2.533 1.00 92.38 95 GLY A CA 1
ATOM 783 C C . GLY A 1 95 ? -9.663 -15.305 1.203 1.00 92.38 95 GLY A C 1
ATOM 784 O O . GLY A 1 95 ? -9.559 -16.528 1.097 1.00 92.38 95 GLY A O 1
ATOM 785 N N . GLU A 1 96 ? -9.481 -14.481 0.179 1.00 91.12 96 GLU A N 1
ATOM 786 C CA . GLU A 1 96 ? -9.299 -14.897 -1.211 1.00 91.12 96 GLU A CA 1
ATOM 787 C C . GLU A 1 96 ? -7.923 -15.556 -1.427 1.00 91.12 96 GLU A C 1
ATOM 789 O O . GLU A 1 96 ? -7.820 -16.571 -2.120 1.00 91.12 96 GLU A O 1
ATOM 794 N N . THR A 1 97 ? -6.882 -15.059 -0.751 1.00 92.00 97 THR A N 1
ATOM 795 C CA . THR A 1 97 ? -5.501 -15.566 -0.832 1.00 92.00 97 THR A CA 1
ATOM 796 C C . THR A 1 97 ? -5.071 -16.294 0.439 1.00 92.00 97 THR A C 1
ATOM 798 O O . THR A 1 97 ? -5.636 -16.091 1.516 1.00 92.00 97 THR A O 1
ATOM 801 N N . ASP A 1 98 ? -4.033 -17.130 0.335 1.00 92.12 98 ASP A N 1
ATOM 802 C CA . ASP A 1 98 ? -3.417 -17.773 1.506 1.00 92.12 98 ASP A CA 1
ATOM 803 C C . ASP A 1 98 ? -2.828 -16.751 2.480 1.00 92.12 98 ASP A C 1
ATOM 805 O O . ASP A 1 98 ? -2.867 -16.957 3.692 1.00 92.12 98 ASP A O 1
ATOM 809 N N . PHE A 1 99 ? -2.331 -15.623 1.963 1.00 93.50 99 PHE A N 1
ATOM 810 C CA . PHE A 1 99 ? -1.890 -14.509 2.793 1.00 93.50 99 PHE A CA 1
ATOM 811 C C . PHE A 1 99 ? -3.031 -14.002 3.680 1.00 93.50 99 PHE A C 1
ATOM 813 O O . PHE A 1 99 ? -2.870 -13.989 4.898 1.00 93.50 99 PHE A O 1
ATOM 820 N N . LEU A 1 100 ? -4.200 -13.686 3.113 1.00 96.00 100 LEU A N 1
ATOM 821 C CA . LEU A 1 100 ? -5.352 -13.249 3.906 1.00 96.00 100 LEU A CA 1
ATOM 822 C C . LEU A 1 100 ? -5.816 -14.348 4.867 1.00 96.00 100 LEU A C 1
ATOM 824 O O . LEU A 1 100 ? -5.976 -14.082 6.053 1.00 96.00 100 LEU A O 1
ATOM 828 N N . ARG A 1 101 ? -5.941 -15.600 4.403 1.00 96.62 101 ARG A N 1
ATOM 829 C CA . ARG A 1 101 ? -6.355 -16.728 5.259 1.00 96.62 101 ARG A CA 1
ATOM 830 C C . ARG A 1 101 ? -5.435 -16.958 6.450 1.00 96.62 101 ARG A C 1
ATOM 832 O O . ARG A 1 101 ? -5.926 -17.307 7.520 1.00 96.62 101 ARG A O 1
ATOM 839 N N . SER A 1 102 ? -4.134 -16.701 6.308 1.00 95.06 102 SER A N 1
ATOM 840 C CA . SER A 1 102 ? -3.185 -16.827 7.421 1.00 95.06 102 SER A CA 1
ATOM 841 C C . SER A 1 102 ? -3.473 -15.875 8.591 1.00 95.06 102 SER A C 1
ATOM 843 O O . SER A 1 102 ? -3.060 -16.150 9.713 1.00 95.06 102 SER A O 1
ATOM 845 N N . LEU A 1 103 ? -4.262 -14.817 8.369 1.00 96.69 103 LEU A N 1
ATOM 846 C CA . LEU A 1 103 ? -4.630 -13.821 9.380 1.00 96.69 103 LEU A CA 1
ATOM 847 C C . LEU A 1 103 ? -5.896 -14.195 10.172 1.00 96.69 103 LEU A C 1
ATOM 849 O O . LEU A 1 103 ? -6.361 -13.406 10.998 1.00 96.69 103 LEU A O 1
ATOM 853 N N . SER A 1 104 ? -6.484 -15.378 9.945 1.00 96.81 104 SER A N 1
ATOM 854 C CA . SER A 1 104 ? -7.752 -15.799 10.571 1.00 96.81 104 SER A CA 1
ATOM 855 C C . SER A 1 104 ? -7.711 -15.838 12.097 1.00 96.81 104 SER A C 1
ATOM 857 O O . SER A 1 104 ? -8.738 -15.664 12.746 1.00 96.81 104 SER A O 1
ATOM 859 N N . ASN A 1 105 ? -6.526 -16.074 12.660 1.00 95.94 105 ASN A N 1
ATOM 860 C CA . ASN A 1 105 ? -6.315 -16.219 14.100 1.00 95.94 105 ASN A CA 1
ATOM 861 C C . ASN A 1 105 ? -5.856 -14.911 14.762 1.00 95.94 105 ASN A C 1
ATOM 863 O O . ASN A 1 105 ? -5.549 -14.900 15.954 1.00 95.94 105 ASN A O 1
ATOM 867 N N . HIS A 1 106 ? -5.780 -13.812 14.002 1.00 96.56 106 HIS A N 1
ATOM 868 C CA . HIS A 1 106 ? -5.444 -12.505 14.557 1.00 96.56 106 HIS A CA 1
ATOM 869 C C . HIS A 1 106 ? -6.563 -12.037 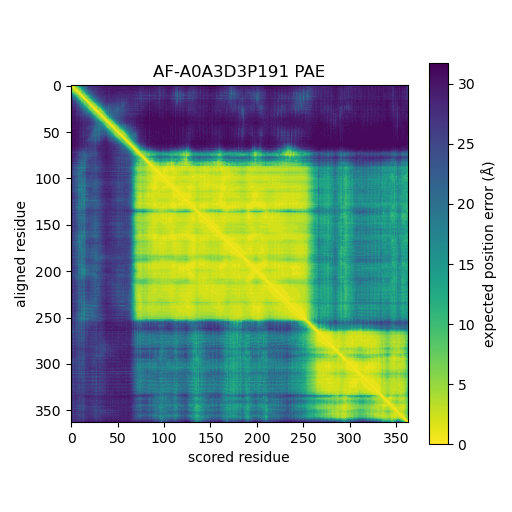15.490 1.00 96.56 106 HIS A C 1
ATOM 871 O O . HIS A 1 106 ? -7.748 -12.248 15.226 1.00 96.56 106 HIS A O 1
ATOM 877 N N . GLN A 1 107 ? -6.161 -11.381 16.579 1.00 96.06 107 GLN A N 1
ATOM 878 C CA . GLN A 1 107 ? -7.065 -10.776 17.556 1.00 96.06 107 GLN A CA 1
ATOM 879 C C . GLN A 1 107 ? -7.710 -9.498 17.015 1.00 96.06 107 GLN A C 1
ATOM 881 O O . GLN A 1 107 ? -8.784 -9.120 17.469 1.00 96.06 107 GLN A O 1
ATOM 886 N N . ILE A 1 108 ? -7.066 -8.833 16.052 1.00 96.25 108 ILE A N 1
ATOM 887 C CA . ILE A 1 108 ? -7.714 -7.772 15.279 1.00 96.25 108 ILE A CA 1
ATOM 888 C C . ILE A 1 108 ? -8.826 -8.418 14.453 1.00 96.25 108 ILE A C 1
ATOM 890 O O . ILE A 1 108 ? -8.576 -9.351 13.685 1.00 96.25 108 ILE A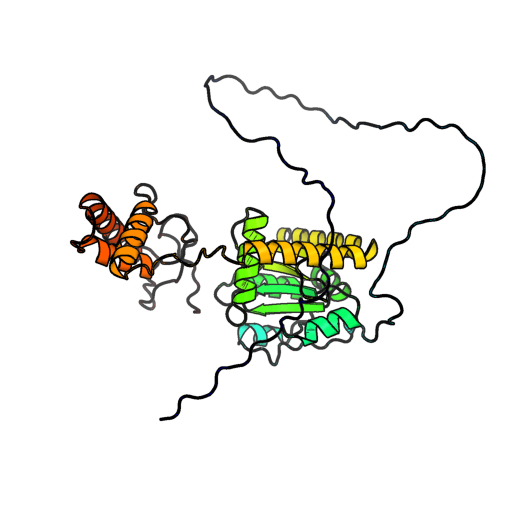 O 1
ATOM 894 N N . ALA A 1 109 ? -10.048 -7.908 14.591 1.00 96.31 109 ALA A N 1
ATOM 895 C CA . ALA A 1 109 ? -11.191 -8.340 13.801 1.00 96.31 109 ALA A CA 1
ATOM 896 C C . ALA A 1 109 ? -11.072 -7.816 12.362 1.00 96.31 109 ALA A C 1
ATOM 898 O O . ALA A 1 109 ? -11.742 -6.863 11.968 1.00 96.31 109 ALA A O 1
ATOM 899 N N . TRP A 1 110 ? -10.202 -8.430 11.564 1.00 97.75 110 TRP A N 1
ATOM 900 C CA . TRP A 1 110 ? -10.007 -8.056 10.168 1.00 97.75 110 TRP A CA 1
ATOM 901 C C . TRP A 1 110 ? -11.255 -8.356 9.335 1.00 97.75 110 TRP A C 1
ATOM 903 O O . TRP A 1 110 ? -11.697 -9.501 9.232 1.00 97.75 110 TRP A O 1
ATOM 913 N N . GLN A 1 111 ? -11.807 -7.315 8.721 1.00 97.81 111 GLN A N 1
ATOM 914 C CA . GLN A 1 111 ? -12.957 -7.386 7.827 1.00 97.81 111 GLN A CA 1
ATOM 915 C C . GLN A 1 111 ? -12.489 -7.499 6.375 1.00 97.81 111 GLN A C 1
ATOM 917 O O . GLN A 1 111 ? -11.430 -6.978 6.010 1.00 97.81 111 GLN A O 1
ATOM 922 N N . LYS A 1 112 ? -13.278 -8.160 5.527 1.00 96.44 112 LYS A N 1
ATOM 923 C CA . LYS A 1 112 ? -12.979 -8.239 4.092 1.00 96.44 112 LYS A CA 1
ATOM 924 C C . LYS A 1 112 ? -13.105 -6.880 3.410 1.00 96.44 112 LYS A C 1
ATOM 926 O O . LYS A 1 112 ? -14.019 -6.112 3.705 1.00 96.44 112 LYS A O 1
ATOM 931 N N . TRP A 1 113 ? -12.248 -6.635 2.423 1.00 96.12 113 TRP A N 1
ATOM 932 C CA . TRP A 1 113 ? -12.382 -5.487 1.534 1.00 96.12 113 TRP A CA 1
ATOM 933 C C . TRP A 1 113 ? -13.475 -5.740 0.487 1.00 96.12 113 TRP A C 1
ATOM 935 O O . TRP A 1 113 ? -13.252 -6.379 -0.537 1.00 96.12 113 TRP A O 1
ATOM 945 N N . ASN A 1 114 ? -14.696 -5.298 0.783 1.00 93.50 114 ASN A N 1
ATOM 946 C CA . ASN A 1 114 ? -15.849 -5.334 -0.119 1.00 93.50 114 ASN A CA 1
ATOM 947 C C . ASN A 1 114 ? -16.861 -4.245 0.281 1.00 93.50 114 ASN A C 1
ATOM 949 O O . ASN A 1 114 ? -16.680 -3.578 1.294 1.00 93.50 114 ASN A O 1
ATOM 953 N N . HIS A 1 115 ? -17.957 -4.085 -0.466 1.00 90.62 115 HIS A N 1
ATOM 954 C CA . HIS A 1 115 ? -18.972 -3.055 -0.184 1.00 90.62 115 HIS A CA 1
ATOM 955 C C . HIS A 1 115 ? -19.504 -3.065 1.263 1.00 90.62 115 HIS A C 1
ATOM 957 O O . HIS A 1 115 ? -19.808 -2.004 1.804 1.00 90.62 115 HIS A O 1
ATOM 963 N N . LYS A 1 116 ? -19.559 -4.229 1.926 1.00 95.00 116 LYS A N 1
ATOM 964 C CA . LYS A 1 116 ? -20.081 -4.352 3.296 1.00 95.00 116 LYS A CA 1
ATOM 965 C C . LYS A 1 116 ? -19.194 -3.670 4.330 1.00 95.00 116 LYS A C 1
ATOM 967 O O . LYS A 1 116 ? -19.685 -3.318 5.396 1.00 95.00 116 LYS A O 1
ATOM 972 N N . ILE A 1 117 ? -17.902 -3.467 4.057 1.00 95.94 117 ILE A N 1
ATOM 973 C CA . ILE A 1 117 ? -17.037 -2.746 5.000 1.00 95.94 117 ILE A CA 1
ATOM 974 C C . ILE A 1 117 ? -17.456 -1.279 5.141 1.00 95.94 117 ILE A C 1
ATOM 976 O O . ILE A 1 117 ? -17.368 -0.721 6.231 1.00 95.94 117 ILE A O 1
ATOM 980 N N . LEU A 1 118 ? -17.976 -0.680 4.064 1.00 95.69 118 LEU A N 1
ATOM 981 C CA . LEU A 1 118 ? -18.493 0.687 4.070 1.00 95.69 118 LEU A CA 1
ATOM 982 C C . LEU A 1 118 ? -19.764 0.780 4.919 1.00 95.69 118 LEU A C 1
ATOM 984 O O . LEU A 1 118 ? -19.932 1.723 5.688 1.00 95.69 118 LEU A O 1
ATOM 988 N N . GLU A 1 119 ? -20.631 -0.232 4.834 1.00 94.25 119 GLU A N 1
ATOM 989 C CA . GLU A 1 119 ? -21.820 -0.354 5.684 1.00 94.25 119 GLU A CA 1
ATOM 990 C C . GLU A 1 119 ? -21.431 -0.526 7.156 1.00 94.25 119 GLU A C 1
ATOM 992 O O . GLU A 1 119 ? -21.915 0.220 8.001 1.00 94.25 119 GLU A O 1
ATOM 997 N N . LYS A 1 120 ? -20.482 -1.420 7.468 1.00 95.44 120 LYS A N 1
ATOM 998 C CA . LYS A 1 120 ? -19.951 -1.597 8.833 1.00 95.44 120 LYS A CA 1
ATOM 999 C C . LYS A 1 120 ? -19.374 -0.300 9.394 1.00 95.44 120 LYS A C 1
ATOM 1001 O O . LYS A 1 120 ? -19.660 0.063 10.532 1.00 95.44 120 LYS A O 1
ATOM 1006 N N . ALA A 1 121 ? -18.585 0.419 8.599 1.00 95.38 121 ALA A N 1
ATOM 1007 C CA . ALA A 1 121 ? -18.010 1.706 8.982 1.00 95.38 121 ALA A CA 1
ATOM 1008 C C . ALA A 1 121 ? -19.086 2.775 9.218 1.00 95.38 121 ALA A C 1
ATOM 1010 O O . ALA A 1 121 ? -19.014 3.537 10.181 1.00 95.38 121 ALA A O 1
ATOM 1011 N N . ARG A 1 122 ? -20.128 2.798 8.379 1.00 93.25 122 ARG A N 1
ATOM 1012 C CA . ARG A 1 122 ? -21.279 3.695 8.530 1.00 93.25 122 ARG A CA 1
ATOM 1013 C C . ARG A 1 122 ? -22.072 3.386 9.803 1.00 93.25 122 ARG A C 1
ATOM 1015 O O . ARG A 1 122 ? -22.322 4.301 10.580 1.00 93.25 122 ARG A O 1
ATOM 1022 N N . ASN A 1 123 ? -22.415 2.120 10.033 1.00 92.88 123 ASN A N 1
ATOM 1023 C CA . ASN A 1 123 ? -23.215 1.659 11.174 1.00 92.88 123 ASN A CA 1
ATOM 1024 C C . ASN A 1 123 ? -22.515 1.876 12.520 1.00 92.88 123 ASN A C 1
ATOM 1026 O O . ASN A 1 123 ? -23.150 2.255 13.502 1.00 92.88 123 ASN A O 1
ATOM 1030 N N . THR A 1 124 ? -21.199 1.663 12.550 1.00 93.06 124 THR A N 1
ATOM 1031 C CA . THR A 1 124 ? -20.359 1.911 13.735 1.00 93.06 124 THR A CA 1
ATOM 1032 C C . THR A 1 124 ? -19.944 3.375 13.868 1.00 93.06 124 THR A C 1
ATOM 1034 O O . THR A 1 124 ? -19.359 3.764 14.879 1.00 93.06 124 THR A O 1
ATOM 1037 N N . GLN A 1 125 ? -20.225 4.198 12.851 1.00 94.25 125 GLN A N 1
ATOM 1038 C CA . GLN A 1 125 ? -19.808 5.597 12.757 1.00 94.25 125 GLN A CA 1
ATOM 1039 C C . GLN A 1 125 ? -18.286 5.788 12.903 1.00 94.25 125 GLN A C 1
ATOM 1041 O O . GLN A 1 125 ? -17.800 6.804 13.416 1.00 94.25 125 GLN A O 1
ATOM 1046 N N . ARG A 1 126 ? -17.511 4.804 12.440 1.00 94.94 126 ARG A N 1
ATOM 1047 C CA . ARG A 1 126 ? -16.047 4.790 12.515 1.00 94.94 126 ARG A CA 1
ATOM 1048 C C . ARG A 1 126 ? -15.405 4.898 11.134 1.00 94.94 126 ARG A C 1
ATOM 1050 O O . ARG A 1 126 ? -15.999 4.478 10.141 1.00 94.94 126 ARG A O 1
ATOM 1057 N N . PRO A 1 127 ? -14.185 5.454 11.045 1.00 97.19 127 PRO A N 1
ATOM 1058 C CA . PRO A 1 127 ? -13.374 5.328 9.845 1.00 97.19 127 PRO A CA 1
ATOM 1059 C C . PRO A 1 127 ? -12.948 3.868 9.634 1.00 97.19 127 PRO A C 1
ATOM 1061 O O . PRO A 1 127 ? -13.118 3.004 10.500 1.00 97.19 127 PRO A O 1
ATOM 1064 N N . ILE A 1 128 ? -12.352 3.602 8.478 1.00 98.38 128 ILE A N 1
ATOM 1065 C CA . ILE A 1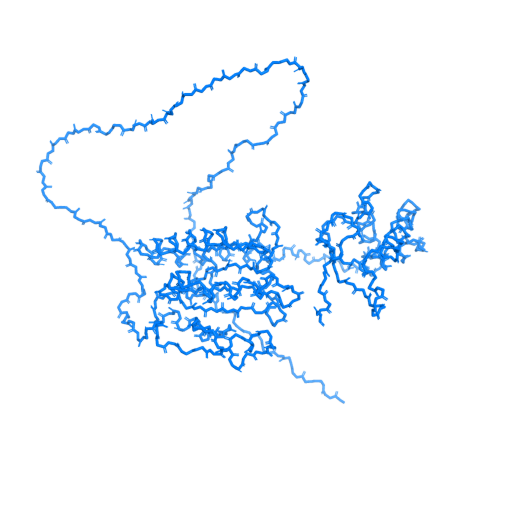 128 ? -11.775 2.302 8.142 1.00 98.38 128 ILE A CA 1
ATOM 1066 C C . ILE A 1 128 ? -10.259 2.417 8.236 1.00 98.38 128 ILE A C 1
ATOM 1068 O O . ILE A 1 128 ? -9.659 3.269 7.580 1.00 98.38 128 ILE A O 1
ATOM 1072 N N . PHE A 1 129 ? -9.643 1.538 9.019 1.00 98.50 129 PHE A N 1
ATOM 1073 C CA . PHE A 1 129 ? -8.199 1.338 9.015 1.00 98.50 129 PHE A CA 1
ATOM 1074 C C . PHE A 1 129 ? -7.881 0.216 8.030 1.00 98.50 129 PHE A C 1
ATOM 1076 O O . PHE A 1 129 ? -8.265 -0.931 8.257 1.00 98.50 129 PHE A O 1
ATOM 1083 N N . ALA A 1 130 ? -7.182 0.534 6.947 1.00 98.44 130 ALA A N 1
ATOM 1084 C CA . ALA A 1 130 ? -6.774 -0.432 5.943 1.00 98.44 130 ALA A CA 1
ATOM 1085 C C . ALA A 1 13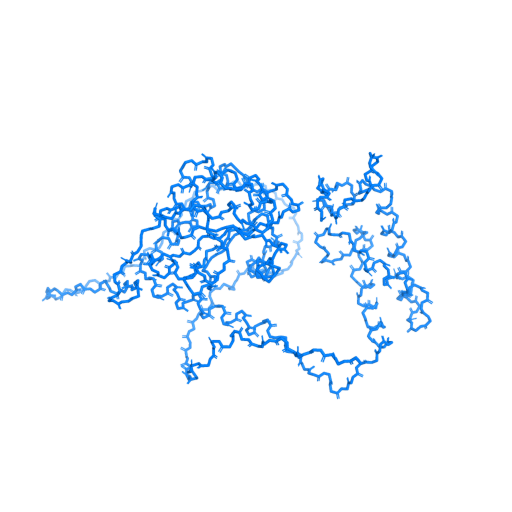0 ? -5.255 -0.585 5.913 1.00 98.44 130 ALA A C 1
ATOM 1087 O O . ALA A 1 130 ? -4.517 0.394 5.781 1.00 98.44 130 ALA A O 1
ATOM 1088 N N . LEU A 1 131 ? -4.795 -1.832 5.972 1.00 98.00 131 LEU A N 1
ATOM 1089 C CA . LEU A 1 131 ? -3.415 -2.185 5.675 1.00 98.00 131 LEU A CA 1
ATOM 1090 C C . LEU A 1 131 ? -3.346 -2.754 4.256 1.00 98.00 131 LEU A C 1
ATOM 1092 O O . LEU A 1 131 ? -3.757 -3.886 4.008 1.00 98.00 131 LEU A O 1
ATOM 1096 N N . LEU A 1 132 ? -2.851 -1.953 3.317 1.00 97.69 132 LEU A N 1
ATOM 1097 C CA . LEU A 1 132 ? -2.633 -2.362 1.935 1.00 97.69 132 LEU A CA 1
ATOM 1098 C C . LEU A 1 132 ? -1.313 -3.126 1.836 1.00 97.69 132 LEU A C 1
ATOM 1100 O O . LEU A 1 132 ? -0.235 -2.546 1.963 1.00 97.69 132 LEU A O 1
ATOM 1104 N N . CYS A 1 133 ? -1.408 -4.426 1.605 1.00 95.44 133 CYS A N 1
ATOM 1105 C CA . CYS A 1 133 ? -0.311 -5.378 1.646 1.00 95.44 133 CYS A CA 1
ATOM 1106 C C . CYS A 1 133 ? 0.010 -5.910 0.254 1.00 95.44 133 CYS A C 1
ATOM 1108 O O . CYS A 1 133 ? -0.882 -6.183 -0.544 1.00 95.44 133 CYS A O 1
ATOM 1110 N N . SER A 1 134 ? 1.298 -6.143 0.008 1.00 88.94 134 SER A N 1
ATOM 1111 C CA . SER A 1 134 ? 1.746 -6.974 -1.107 1.00 88.94 134 SER A CA 1
ATOM 1112 C C . SER A 1 134 ? 2.145 -8.352 -0.575 1.00 88.94 134 SER A C 1
ATOM 1114 O O . SER A 1 134 ? 3.017 -8.408 0.301 1.00 88.94 134 SER A O 1
ATOM 1116 N N . PRO A 1 135 ? 1.554 -9.455 -1.072 1.00 80.81 135 PRO A N 1
ATOM 1117 C CA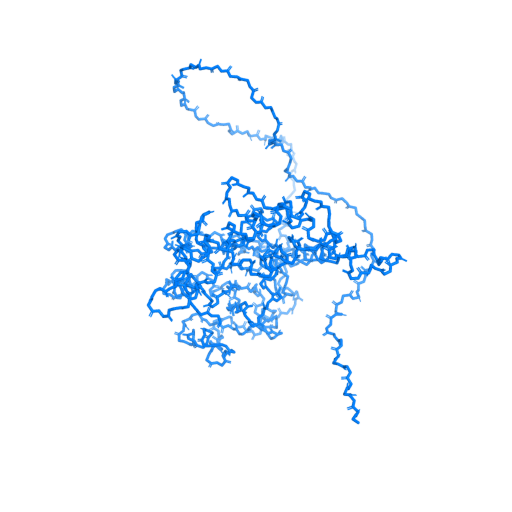 . PRO A 1 135 ? 1.917 -10.803 -0.634 1.00 80.81 135 PRO A CA 1
ATOM 1118 C C . PRO A 1 135 ? 3.320 -11.208 -1.110 1.00 80.81 135 PRO A C 1
ATOM 1120 O O . PRO A 1 135 ? 3.911 -12.125 -0.550 1.00 80.81 135 PRO A O 1
ATOM 1123 N N . LEU A 1 136 ? 3.872 -10.483 -2.091 1.00 77.12 136 LEU A N 1
ATOM 1124 C CA . LEU A 1 136 ? 5.171 -10.742 -2.712 1.00 77.12 136 LEU A CA 1
ATOM 1125 C C . LEU A 1 136 ? 6.354 -10.406 -1.794 1.00 77.12 136 LEU A C 1
ATOM 1127 O O . LEU A 1 136 ? 7.481 -10.774 -2.095 1.00 77.12 136 LEU A O 1
ATOM 1131 N N . GLY A 1 137 ? 6.148 -9.670 -0.699 1.00 71.81 137 GLY A N 1
ATOM 1132 C CA . GLY A 1 137 ? 7.217 -9.231 0.200 1.00 71.81 137 GLY A CA 1
ATOM 1133 C C . GLY A 1 137 ? 6.987 -9.668 1.643 1.00 71.81 137 GLY A C 1
ATOM 1134 O O . GLY A 1 137 ? 5.860 -9.662 2.137 1.00 71.81 137 GLY A O 1
ATOM 1135 N N . SER A 1 138 ? 8.068 -9.969 2.370 1.00 83.94 138 SER A N 1
ATOM 1136 C CA . SER A 1 138 ? 7.985 -10.325 3.796 1.00 83.94 138 SER A CA 1
ATOM 1137 C C . SER A 1 138 ? 7.513 -9.163 4.678 1.00 83.94 138 SER A C 1
ATOM 1139 O O . SER A 1 138 ? 6.933 -9.401 5.731 1.00 83.94 138 SER A O 1
ATOM 1141 N N . ALA A 1 139 ? 7.715 -7.918 4.231 1.00 89.75 139 ALA A N 1
ATOM 1142 C CA . ALA A 1 139 ? 7.340 -6.698 4.947 1.00 89.75 139 ALA A CA 1
ATOM 1143 C C . ALA A 1 139 ? 5.869 -6.695 5.385 1.00 89.75 139 ALA A C 1
ATOM 1145 O O . ALA A 1 139 ? 5.561 -6.353 6.523 1.00 89.75 139 ALA A O 1
ATOM 1146 N N . SER A 1 140 ? 4.968 -7.119 4.491 1.00 93.38 140 SER A N 1
ATOM 1147 C CA . SER A 1 140 ? 3.526 -7.147 4.751 1.00 93.38 140 SER A CA 1
ATOM 1148 C C . SER A 1 140 ? 3.183 -8.081 5.905 1.00 93.38 140 SER A C 1
ATOM 1150 O O . SER A 1 140 ? 2.412 -7.702 6.783 1.00 93.38 140 SER A O 1
ATOM 1152 N N . ARG A 1 141 ? 3.802 -9.271 5.927 1.00 93.38 141 ARG A N 1
ATOM 1153 C CA . ARG A 1 141 ? 3.653 -10.253 7.011 1.00 93.38 141 ARG A CA 1
ATOM 1154 C C . ARG A 1 141 ? 4.226 -9.703 8.315 1.00 93.38 141 ARG A C 1
ATOM 1156 O O . ARG A 1 141 ? 3.522 -9.627 9.308 1.00 93.38 141 ARG A O 1
ATOM 1163 N N . THR A 1 142 ? 5.456 -9.190 8.280 1.00 94.06 142 THR A N 1
ATOM 1164 C CA . THR A 1 142 ? 6.107 -8.626 9.470 1.00 94.06 142 THR A CA 1
ATOM 1165 C C . THR A 1 142 ? 5.275 -7.525 10.130 1.00 94.06 142 THR A C 1
ATOM 1167 O O . THR A 1 142 ? 5.084 -7.550 11.340 1.00 94.06 142 THR A O 1
ATOM 1170 N N . VAL A 1 143 ? 4.756 -6.570 9.356 1.00 96.06 143 VAL A N 1
ATOM 1171 C CA . VAL A 1 143 ? 3.977 -5.454 9.913 1.00 96.06 143 VAL A CA 1
ATOM 1172 C C . VAL A 1 143 ? 2.597 -5.908 10.390 1.00 96.06 143 VAL A C 1
ATOM 1174 O O . VAL A 1 143 ? 2.166 -5.466 11.452 1.00 96.06 143 VAL A O 1
ATOM 1177 N N . VAL A 1 144 ? 1.887 -6.767 9.644 1.00 96.06 144 VAL A N 1
ATOM 1178 C CA . VAL A 1 144 ? 0.551 -7.228 10.071 1.00 96.06 144 VAL A CA 1
ATOM 1179 C C . VAL A 1 144 ? 0.626 -8.088 11.336 1.00 96.06 144 VAL A C 1
ATOM 1181 O O . VAL A 1 144 ? -0.242 -7.966 12.204 1.00 96.06 144 VAL A O 1
ATOM 1184 N N . ASP A 1 145 ? 1.684 -8.890 11.471 1.00 95.56 145 ASP A N 1
ATOM 1185 C CA . ASP A 1 145 ? 1.963 -9.682 12.668 1.00 95.56 145 ASP A CA 1
ATOM 1186 C C . ASP A 1 145 ? 2.318 -8.761 13.837 1.00 95.56 145 ASP A C 1
ATOM 1188 O O . ASP A 1 145 ? 1.710 -8.864 14.899 1.00 95.56 145 ASP A O 1
ATOM 1192 N N . GLU A 1 146 ? 3.196 -7.771 13.636 1.00 96.31 146 GLU A N 1
ATOM 1193 C CA . GLU A 1 146 ? 3.574 -6.823 14.692 1.00 96.31 146 GLU A CA 1
ATOM 1194 C C . GLU A 1 146 ? 2.376 -5.998 15.199 1.00 96.31 146 GLU A C 1
ATOM 1196 O O . GLU A 1 146 ? 2.222 -5.805 16.409 1.00 96.31 146 GLU A O 1
ATOM 1201 N N . LEU A 1 147 ? 1.494 -5.542 14.299 1.00 96.56 147 LEU A N 1
ATOM 1202 C CA . LEU A 1 147 ? 0.247 -4.863 14.672 1.00 96.56 147 LEU A CA 1
ATOM 1203 C C . LEU A 1 147 ? -0.654 -5.763 15.522 1.00 96.56 147 LEU A C 1
ATOM 1205 O O . LEU A 1 147 ? -1.294 -5.286 16.459 1.00 96.56 147 LEU A O 1
ATOM 1209 N N . ASN A 1 148 ? -0.709 -7.055 15.198 1.00 96.25 148 ASN A N 1
ATOM 1210 C CA . ASN A 1 148 ? -1.521 -8.018 15.922 1.00 96.25 148 ASN A CA 1
ATOM 1211 C C . ASN A 1 148 ? -0.896 -8.442 17.252 1.00 96.25 148 ASN A C 1
ATOM 1213 O O . ASN A 1 148 ? -1.633 -8.622 18.212 1.00 96.25 148 ASN A O 1
ATOM 1217 N N . GLU A 1 149 ? 0.419 -8.602 17.347 1.00 96.19 149 GLU A N 1
ATOM 1218 C CA . GLU A 1 149 ? 1.113 -9.039 18.562 1.00 96.19 149 GLU A CA 1
ATOM 1219 C C . GLU A 1 149 ? 1.214 -7.910 19.593 1.00 96.19 149 GLU A C 1
ATOM 1221 O O . GLU A 1 149 ? 1.012 -8.119 20.796 1.00 96.19 149 GLU A O 1
ATOM 1226 N N . ASN A 1 150 ? 1.461 -6.682 19.131 1.00 96.38 150 ASN A N 1
ATOM 1227 C CA . ASN A 1 150 ? 1.595 -5.526 20.000 1.00 96.38 150 ASN A CA 1
ATOM 1228 C C . ASN A 1 150 ? 0.229 -5.061 20.517 1.00 96.38 150 ASN A C 1
ATOM 1230 O O . ASN A 1 150 ? -0.502 -4.330 19.849 1.00 96.38 150 ASN A O 1
ATOM 1234 N N . ARG A 1 151 ? -0.078 -5.433 21.763 1.00 95.62 151 ARG A N 1
ATOM 1235 C CA . ARG A 1 151 ? -1.336 -5.090 22.440 1.00 95.62 151 ARG A CA 1
ATOM 1236 C C . ARG A 1 151 ? -1.689 -3.603 22.363 1.00 95.62 151 ARG A C 1
ATOM 1238 O O . ARG A 1 151 ? -2.835 -3.285 22.080 1.00 95.62 151 ARG A O 1
ATOM 1245 N N . ALA A 1 152 ? -0.723 -2.708 22.577 1.00 93.50 152 ALA A N 1
ATOM 1246 C CA . ALA A 1 152 ? -0.991 -1.272 22.571 1.00 93.50 152 ALA A CA 1
ATOM 1247 C C . ALA A 1 152 ? -1.395 -0.773 21.175 1.00 93.50 152 ALA A C 1
ATOM 1249 O O . ALA A 1 152 ? -2.332 0.007 21.054 1.00 93.50 152 ALA A O 1
ATOM 1250 N N . LEU A 1 153 ? -0.720 -1.244 20.120 1.00 94.31 153 LEU A N 1
ATOM 1251 C CA . LEU A 1 153 ? -1.084 -0.886 18.745 1.00 94.31 153 LEU A CA 1
ATOM 1252 C C . LEU A 1 153 ? -2.436 -1.467 18.356 1.00 94.31 153 LEU A C 1
ATOM 1254 O O . LEU A 1 153 ? -3.278 -0.741 17.836 1.00 94.31 153 LEU A O 1
ATOM 1258 N N . ARG A 1 154 ? -2.653 -2.745 18.676 1.00 94.88 154 ARG A N 1
ATOM 1259 C CA . ARG A 1 154 ? -3.915 -3.443 18.449 1.00 94.88 154 ARG A CA 1
ATOM 1260 C C . ARG A 1 154 ? -5.100 -2.727 19.093 1.00 94.88 154 ARG A C 1
ATOM 1262 O O . ARG A 1 154 ? -6.119 -2.546 18.433 1.00 94.88 154 ARG A O 1
ATOM 1269 N N . GLU A 1 155 ? -4.977 -2.325 20.357 1.00 93.44 155 GLU A N 1
ATOM 1270 C CA . GLU A 1 155 ? -6.040 -1.624 21.090 1.00 93.44 155 GLU A CA 1
ATOM 1271 C C . GLU A 1 155 ? -6.313 -0.233 20.503 1.00 93.44 155 GLU A C 1
ATOM 1273 O O . GLU A 1 155 ? -7.476 0.133 20.325 1.00 93.44 155 GLU A O 1
ATOM 1278 N N . ILE A 1 156 ? -5.264 0.514 20.133 1.00 92.81 156 ILE A N 1
ATOM 1279 C CA . ILE A 1 156 ? -5.402 1.836 19.505 1.00 92.81 156 ILE A CA 1
ATOM 1280 C C . ILE A 1 156 ? -6.186 1.737 18.190 1.00 92.81 156 ILE A C 1
ATOM 1282 O O . ILE A 1 156 ? -7.144 2.478 18.000 1.00 92.81 156 ILE A O 1
ATOM 1286 N N . ILE A 1 157 ? -5.832 0.809 17.296 1.00 93.94 157 ILE A N 1
ATOM 1287 C CA . ILE A 1 157 ? -6.501 0.720 15.986 1.00 93.94 157 ILE A CA 1
ATOM 1288 C C . ILE A 1 157 ? -7.902 0.101 16.083 1.00 93.94 157 ILE A C 1
ATOM 1290 O O . ILE A 1 157 ? -8.845 0.636 15.503 1.00 93.94 157 ILE A O 1
ATOM 1294 N N . SER A 1 158 ? -8.064 -0.984 16.850 1.00 93.44 158 SER A N 1
ATOM 1295 C CA . SER A 1 158 ? -9.317 -1.759 16.865 1.00 93.44 158 SER A CA 1
ATOM 1296 C C . SER A 1 158 ? -10.451 -1.026 17.582 1.00 93.44 158 SER A C 1
ATOM 1298 O O . SER A 1 158 ? -11.613 -1.235 17.264 1.00 93.44 158 SER A O 1
ATOM 1300 N N . SER A 1 159 ? -10.134 -0.140 18.533 1.00 91.94 159 SER A N 1
ATOM 1301 C CA . SER A 1 159 ? -11.149 0.663 19.235 1.00 91.94 159 SER A CA 1
ATOM 1302 C C . SER A 1 159 ? -11.630 1.880 18.437 1.00 91.94 159 SER A C 1
ATOM 1304 O O . SER A 1 159 ? -12.664 2.474 18.756 1.00 91.94 159 SER A O 1
ATOM 1306 N N . GLN A 1 160 ? -10.881 2.278 17.406 1.00 93.06 160 GLN A N 1
ATOM 1307 C CA . GLN A 1 160 ? -11.105 3.526 16.680 1.00 93.06 160 GLN A CA 1
ATOM 1308 C C . GLN A 1 160 ? -11.663 3.315 15.273 1.00 93.06 160 GLN A C 1
ATOM 1310 O O . GLN A 1 160 ? -12.234 4.258 14.722 1.00 93.06 160 GLN A O 1
ATOM 1315 N N . ALA A 1 161 ? -11.516 2.120 14.694 1.00 96.12 161 ALA A N 1
ATOM 1316 C CA . ALA A 1 161 ? -11.766 1.890 13.278 1.00 96.12 161 ALA A CA 1
ATOM 1317 C C . ALA A 1 161 ? -12.295 0.492 12.964 1.00 96.12 161 ALA A C 1
ATOM 1319 O O . ALA A 1 161 ? -11.973 -0.481 13.638 1.00 96.12 161 ALA A O 1
ATOM 1320 N N . VAL A 1 162 ? -13.005 0.376 11.843 1.00 97.81 162 VAL A N 1
ATOM 1321 C CA . VAL A 1 162 ? -13.233 -0.922 11.201 1.00 97.81 162 VAL A CA 1
ATOM 1322 C C . VAL A 1 162 ? -11.941 -1.333 10.493 1.00 97.81 162 VAL A C 1
ATOM 1324 O O . VAL A 1 162 ? -11.502 -0.662 9.561 1.00 97.81 162 VAL A O 1
ATOM 1327 N N . CYS A 1 163 ? -11.297 -2.406 10.951 1.00 98.12 163 CYS A N 1
ATOM 1328 C CA . CYS A 1 163 ? -9.988 -2.819 10.443 1.00 98.12 163 CYS A CA 1
ATOM 1329 C C . CYS A 1 163 ? -10.100 -3.760 9.235 1.00 98.12 163 CYS A C 1
ATOM 1331 O O . CYS A 1 163 ? -10.903 -4.691 9.231 1.00 98.12 163 CYS A O 1
ATOM 1333 N N . THR A 1 164 ? -9.238 -3.585 8.235 1.00 98.31 164 THR A N 1
ATOM 1334 C CA . THR A 1 164 ? -9.129 -4.474 7.069 1.00 98.31 164 THR A CA 1
ATOM 1335 C C . THR A 1 164 ? -7.689 -4.623 6.592 1.00 98.31 164 THR A C 1
ATOM 1337 O O . THR A 1 164 ? -6.857 -3.734 6.783 1.00 98.31 164 THR A O 1
ATOM 1340 N N . VAL A 1 165 ? -7.406 -5.756 5.951 1.00 98.00 165 VAL A N 1
ATOM 1341 C CA . VAL A 1 165 ? -6.172 -5.987 5.197 1.00 98.00 165 VAL A CA 1
ATOM 1342 C C . VAL A 1 165 ? -6.553 -6.154 3.737 1.00 98.00 165 VAL A C 1
ATOM 1344 O O . VAL A 1 165 ? -7.414 -6.967 3.402 1.00 98.00 165 VAL A O 1
ATOM 1347 N N . ILE A 1 166 ? -5.911 -5.375 2.874 1.00 97.81 166 ILE A N 1
ATOM 1348 C CA . ILE A 1 166 ? -6.167 -5.366 1.437 1.00 97.81 166 ILE A CA 1
ATOM 1349 C C . ILE A 1 166 ? -4.979 -6.024 0.750 1.00 97.81 166 ILE A C 1
ATOM 1351 O O . ILE A 1 166 ? -3.857 -5.533 0.842 1.00 97.81 166 ILE A O 1
ATOM 1355 N N . ASP A 1 167 ? -5.222 -7.128 0.053 1.00 95.44 167 ASP A N 1
ATOM 1356 C CA . ASP A 1 167 ? -4.211 -7.782 -0.775 1.00 95.44 167 ASP A CA 1
ATOM 1357 C C . ASP A 1 167 ? -4.131 -7.093 -2.146 1.00 95.44 167 ASP A C 1
ATOM 1359 O O . ASP A 1 167 ? -5.117 -7.061 -2.892 1.00 95.44 167 ASP A O 1
ATOM 1363 N N . SER A 1 168 ? -2.958 -6.547 -2.481 1.00 93.06 168 SER A N 1
ATOM 1364 C CA . SER A 1 168 ? -2.702 -5.838 -3.739 1.00 93.06 168 SER A CA 1
ATOM 1365 C C . SER A 1 168 ? -2.819 -6.727 -4.979 1.00 93.06 168 SER A C 1
ATOM 1367 O O . SER A 1 168 ? -3.024 -6.205 -6.070 1.00 93.06 168 SER A O 1
ATOM 1369 N N . SER A 1 169 ? -2.643 -8.046 -4.837 1.00 88.44 169 SER A N 1
ATOM 1370 C CA . SER A 1 169 ? -2.786 -8.998 -5.948 1.00 88.44 169 SER A CA 1
ATOM 1371 C C . SER A 1 169 ? -4.252 -9.238 -6.318 1.00 88.44 169 SER A C 1
ATOM 1373 O O . SER A 1 169 ? -4.563 -9.464 -7.484 1.00 88.44 169 SER A O 1
ATOM 1375 N N . VAL A 1 170 ? -5.153 -9.134 -5.334 1.00 91.06 170 VAL A N 1
ATOM 1376 C CA . VAL A 1 170 ? -6.606 -9.267 -5.521 1.00 91.06 170 VAL A CA 1
ATOM 1377 C C . VAL A 1 170 ? -7.240 -7.930 -5.895 1.00 91.06 170 VAL A C 1
ATOM 1379 O O . VAL A 1 170 ? -8.157 -7.903 -6.708 1.00 91.06 170 VAL A O 1
ATOM 1382 N N . ASN A 1 171 ? -6.738 -6.832 -5.320 1.00 93.25 171 ASN A N 1
ATOM 1383 C CA . ASN A 1 171 ? -7.277 -5.478 -5.477 1.00 93.25 171 ASN A CA 1
ATOM 1384 C C . ASN A 1 171 ? -6.209 -4.532 -6.072 1.00 93.25 171 ASN A C 1
ATOM 1386 O O . ASN A 1 171 ? -5.719 -3.621 -5.383 1.00 93.25 171 ASN A O 1
ATOM 1390 N N . PRO A 1 172 ? -5.781 -4.748 -7.333 1.00 87.56 172 PRO A N 1
ATOM 1391 C CA . PRO A 1 172 ? -4.738 -3.946 -7.977 1.00 87.56 172 PRO A CA 1
ATOM 1392 C C . PRO A 1 172 ? -5.117 -2.464 -8.122 1.00 87.56 172 PRO A C 1
ATOM 1394 O O . PRO A 1 172 ? -4.249 -1.590 -8.157 1.00 87.56 172 PRO A O 1
ATOM 1397 N N . GLU A 1 173 ? -6.408 -2.143 -8.162 1.00 88.19 173 GLU A N 1
ATOM 1398 C CA . GLU A 1 173 ? -6.918 -0.775 -8.178 1.00 88.19 173 GLU A CA 1
ATOM 1399 C C . GLU A 1 173 ? -6.584 -0.012 -6.889 1.00 88.19 173 GLU A C 1
ATOM 1401 O O . GLU A 1 173 ? -6.200 1.160 -6.950 1.00 88.19 173 GLU A O 1
ATOM 1406 N N . ILE A 1 174 ? -6.625 -0.680 -5.732 1.00 93.31 174 ILE A N 1
ATOM 1407 C CA . ILE A 1 174 ? -6.219 -0.082 -4.455 1.00 93.31 174 ILE A CA 1
ATOM 1408 C C . ILE A 1 174 ? -4.692 0.034 -4.380 1.00 93.31 174 ILE A C 1
ATOM 1410 O O . ILE A 1 174 ? -4.174 1.022 -3.860 1.00 93.31 174 ILE A O 1
ATOM 1414 N N . ALA A 1 175 ? -3.952 -0.909 -4.972 1.00 90.75 175 ALA A N 1
ATOM 1415 C CA . ALA A 1 175 ? -2.499 -0.798 -5.122 1.00 90.75 175 ALA A CA 1
ATOM 1416 C C . ALA A 1 175 ? -2.094 0.450 -5.929 1.00 90.75 175 ALA A C 1
ATOM 1418 O O . ALA A 1 175 ? -1.197 1.196 -5.529 1.00 90.75 175 ALA A O 1
ATOM 1419 N N . ASN A 1 176 ? -2.804 0.723 -7.028 1.00 89.56 176 ASN A N 1
ATOM 1420 C CA . ASN A 1 176 ? -2.622 1.930 -7.836 1.00 89.56 176 ASN A CA 1
ATOM 142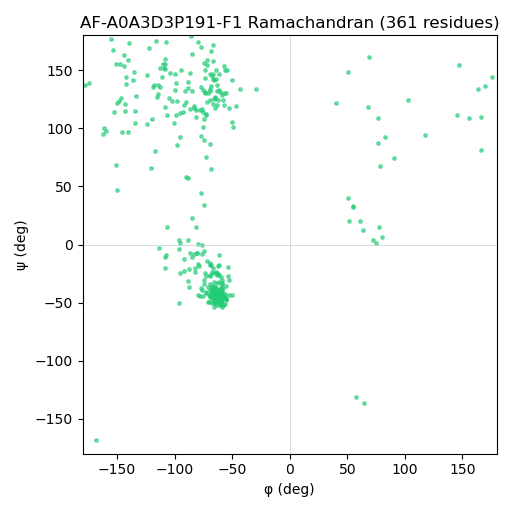1 C C . ASN A 1 176 ? -2.975 3.207 -7.051 1.00 89.56 176 ASN A C 1
ATOM 1423 O O . ASN A 1 176 ? -2.254 4.203 -7.133 1.00 89.56 176 ASN A O 1
ATOM 1427 N N . LEU A 1 177 ? -4.040 3.179 -6.243 1.00 91.69 177 LEU A N 1
ATOM 1428 C CA . LEU A 1 177 ? -4.347 4.276 -5.323 1.00 91.69 177 LEU A CA 1
ATOM 1429 C C . LEU A 1 177 ? -3.191 4.520 -4.340 1.00 91.69 177 LEU A C 1
ATOM 1431 O O . LEU A 1 177 ? -2.752 5.658 -4.205 1.00 91.69 177 LEU A O 1
ATOM 1435 N N . GLY A 1 178 ? -2.642 3.472 -3.721 1.00 92.44 178 GLY A N 1
ATOM 1436 C CA . GLY A 1 178 ? -1.500 3.590 -2.808 1.00 92.44 178 GLY A CA 1
ATOM 1437 C C . GLY A 1 178 ? -0.249 4.183 -3.470 1.00 92.44 178 GLY A C 1
ATOM 1438 O O . GLY A 1 178 ? 0.426 5.038 -2.891 1.00 92.44 178 GLY A O 1
ATOM 1439 N N . TYR A 1 179 ? 0.029 3.811 -4.724 1.00 89.81 179 TYR A N 1
ATOM 1440 C CA . TYR A 1 179 ? 1.099 4.430 -5.514 1.00 89.81 179 TYR A CA 1
ATOM 1441 C C . TYR A 1 179 ? 0.876 5.940 -5.695 1.00 89.81 179 TYR A C 1
ATOM 1443 O O . TYR A 1 179 ? 1.789 6.742 -5.493 1.00 89.81 179 TYR A O 1
ATOM 1451 N N . ARG A 1 180 ? -0.355 6.350 -6.020 1.00 89.50 180 ARG A N 1
ATOM 1452 C CA . ARG A 1 180 ? -0.707 7.767 -6.198 1.00 89.50 180 ARG A CA 1
ATOM 1453 C C . ARG A 1 180 ? -0.620 8.556 -4.897 1.00 89.50 180 ARG A C 1
ATOM 1455 O O . ARG A 1 180 ? -0.053 9.643 -4.911 1.00 89.50 180 ARG A O 1
ATOM 1462 N N . LEU A 1 181 ? -1.113 8.001 -3.792 1.00 92.31 181 LEU A N 1
ATOM 1463 C CA . LEU A 1 181 ? -1.008 8.626 -2.470 1.00 92.31 181 LEU A CA 1
ATOM 1464 C C . LEU A 1 181 ? 0.462 8.835 -2.069 1.00 92.31 181 LEU A C 1
ATOM 1466 O O . LEU A 1 181 ? 0.835 9.918 -1.626 1.00 92.31 181 LEU A O 1
ATOM 1470 N N . SER A 1 182 ? 1.328 7.855 -2.345 1.00 89.69 182 SER A N 1
ATOM 1471 C CA . SER A 1 182 ? 2.775 7.995 -2.117 1.00 89.69 182 SER A CA 1
ATOM 1472 C C . SER A 1 182 ? 3.371 9.151 -2.928 1.00 89.69 182 SER A C 1
ATOM 1474 O O . SER A 1 182 ? 4.117 9.973 -2.396 1.00 89.69 182 SER A O 1
ATOM 1476 N N . ASN A 1 183 ? 3.000 9.255 -4.207 1.00 86.56 183 ASN A N 1
ATOM 1477 C CA . ASN A 1 183 ? 3.468 10.326 -5.084 1.00 86.56 183 ASN A CA 1
ATOM 1478 C C . ASN A 1 183 ? 2.977 11.715 -4.644 1.00 86.56 183 ASN A C 1
ATOM 1480 O O . ASN A 1 183 ? 3.730 12.682 -4.762 1.00 86.56 183 ASN A O 1
ATOM 1484 N N . GLU A 1 184 ? 1.751 11.829 -4.125 1.00 87.44 184 GLU A N 1
ATOM 1485 C CA . GLU A 1 184 ? 1.217 13.079 -3.559 1.00 87.44 184 GLU A CA 1
ATOM 1486 C C . GLU A 1 184 ? 2.059 13.563 -2.374 1.00 87.44 184 GLU A C 1
ATOM 1488 O O . GLU A 1 184 ? 2.384 14.747 -2.277 1.00 87.44 184 GLU A O 1
ATOM 1493 N N . GLU A 1 185 ? 2.501 12.629 -1.532 1.00 84.81 185 GLU A N 1
ATOM 1494 C CA . GLU A 1 185 ? 3.406 12.882 -0.409 1.00 84.81 185 GLU A CA 1
ATOM 1495 C C . GLU A 1 185 ? 4.884 12.998 -0.829 1.00 84.81 185 GLU A C 1
ATOM 1497 O O . GLU A 1 185 ? 5.756 13.209 0.015 1.00 84.81 185 GLU A O 1
ATOM 1502 N N . LYS A 1 186 ? 5.187 12.875 -2.131 1.00 85.69 186 LYS A N 1
ATOM 1503 C CA . LYS A 1 186 ? 6.550 12.840 -2.696 1.00 85.69 186 LYS A CA 1
ATOM 1504 C C . LYS A 1 186 ? 7.432 11.756 -2.064 1.00 85.69 186 LYS A C 1
ATOM 1506 O O . LYS A 1 186 ? 8.643 11.931 -1.923 1.00 85.69 186 LYS A O 1
ATOM 1511 N N . ARG A 1 187 ? 6.825 10.633 -1.683 1.00 83.31 187 ARG A N 1
ATOM 1512 C CA . ARG A 1 187 ? 7.495 9.447 -1.145 1.00 83.31 187 ARG A CA 1
ATOM 1513 C C . ARG A 1 187 ? 7.459 8.321 -2.168 1.00 83.31 187 ARG A C 1
ATOM 1515 O O . ARG A 1 187 ? 6.532 8.210 -2.965 1.00 83.31 187 ARG A O 1
ATOM 1522 N N . SER A 1 188 ? 8.463 7.453 -2.118 1.00 80.94 188 SER A N 1
ATOM 1523 C CA . SER A 1 188 ? 8.425 6.202 -2.872 1.00 80.94 188 SER A CA 1
ATOM 1524 C C . SER A 1 188 ? 7.278 5.332 -2.369 1.00 80.94 188 SER A C 1
ATOM 1526 O O . SER A 1 188 ? 7.093 5.190 -1.157 1.00 80.94 188 SER A O 1
ATOM 1528 N N . ALA A 1 189 ? 6.542 4.719 -3.295 1.00 85.38 189 ALA A N 1
ATOM 1529 C CA . ALA A 1 189 ? 5.552 3.716 -2.941 1.00 85.38 189 ALA A CA 1
ATOM 1530 C C . ALA A 1 189 ? 6.224 2.540 -2.226 1.00 85.38 189 ALA A C 1
ATOM 1532 O O . ALA A 1 189 ? 7.241 2.016 -2.685 1.00 85.38 189 ALA A O 1
ATOM 1533 N N . ALA A 1 190 ? 5.654 2.136 -1.096 1.00 88.12 190 ALA A N 1
ATOM 1534 C CA . ALA A 1 190 ? 6.126 1.002 -0.322 1.00 88.12 190 ALA A CA 1
ATOM 1535 C C . ALA A 1 190 ? 4.938 0.231 0.247 1.00 88.12 190 ALA A C 1
ATOM 1537 O O . ALA A 1 190 ? 3.937 0.827 0.646 1.00 88.12 190 ALA A O 1
ATOM 1538 N N . PHE A 1 191 ? 5.082 -1.092 0.302 1.00 90.50 191 PHE A N 1
ATOM 1539 C CA . PHE A 1 191 ? 4.098 -1.997 0.882 1.00 90.50 191 PHE A CA 1
ATOM 1540 C C . PHE A 1 191 ? 4.715 -2.735 2.080 1.00 90.50 191 PHE A C 1
ATOM 1542 O O . PHE A 1 191 ? 5.868 -3.168 1.986 1.00 90.50 191 PHE A O 1
ATOM 1549 N N . PRO A 1 192 ? 3.979 -2.883 3.189 1.00 95.62 192 PRO A N 1
ATOM 1550 C CA . PRO A 1 192 ? 2.597 -2.455 3.360 1.00 95.62 192 PRO A CA 1
ATOM 1551 C C . PRO A 1 192 ? 2.459 -0.936 3.514 1.00 95.62 192 PRO A C 1
ATOM 1553 O O . PRO A 1 192 ? 3.398 -0.241 3.905 1.00 95.62 192 PRO A O 1
ATOM 1556 N N . MET A 1 193 ? 1.275 -0.434 3.183 1.00 96.44 193 MET A N 1
ATOM 1557 C CA . MET A 1 193 ? 0.872 0.956 3.356 1.00 96.44 193 MET A CA 1
ATOM 1558 C C . MET A 1 193 ? -0.321 1.013 4.307 1.00 96.44 193 MET A C 1
ATOM 1560 O O . MET A 1 193 ? -1.267 0.239 4.171 1.00 96.44 193 MET A O 1
ATOM 1564 N N . ILE A 1 194 ? -0.288 1.952 5.248 1.00 97.88 194 ILE A N 1
ATOM 1565 C CA . ILE A 1 194 ? -1.451 2.286 6.071 1.00 97.88 194 ILE A CA 1
ATOM 1566 C C . ILE A 1 194 ? -2.294 3.288 5.294 1.00 97.88 194 ILE A C 1
ATOM 1568 O O . ILE A 1 194 ? -1.759 4.280 4.801 1.00 97.88 194 ILE A O 1
ATOM 1572 N N . ILE A 1 195 ? -3.601 3.051 5.211 1.00 98.12 195 ILE A N 1
ATOM 1573 C CA . ILE A 1 195 ? -4.570 4.000 4.664 1.00 98.12 195 ILE A CA 1
ATOM 1574 C C . ILE A 1 195 ? -5.760 4.080 5.617 1.00 98.12 195 ILE A C 1
ATOM 1576 O O . ILE A 1 195 ? -6.354 3.067 5.980 1.00 98.12 195 ILE A O 1
ATOM 1580 N N . TRP A 1 196 ? -6.124 5.294 6.008 1.00 98.31 196 TRP A N 1
ATOM 1581 C CA . TRP A 1 196 ? -7.364 5.571 6.719 1.00 98.31 196 TRP A CA 1
ATOM 1582 C C . TRP A 1 196 ? -8.401 6.061 5.723 1.00 98.31 196 TRP A C 1
ATOM 1584 O O . TRP A 1 196 ? -8.164 7.056 5.041 1.00 98.31 196 TRP A O 1
ATOM 1594 N N . PHE A 1 197 ? -9.545 5.391 5.647 1.00 98.31 197 PHE A N 1
ATOM 1595 C CA . PHE A 1 197 ? -10.661 5.802 4.800 1.00 98.31 197 PHE A CA 1
ATOM 1596 C C . PHE A 1 197 ? -11.826 6.324 5.636 1.00 98.31 197 PHE A C 1
ATOM 1598 O O . PHE A 1 197 ? -12.055 5.894 6.769 1.00 98.31 197 PHE A O 1
ATOM 1605 N N . SER A 1 198 ? -12.612 7.221 5.050 1.00 97.12 198 SER A N 1
ATOM 1606 C CA . SER A 1 198 ? -13.959 7.498 5.536 1.00 97.12 198 SER A CA 1
ATOM 1607 C C . SER A 1 198 ? -14.879 6.294 5.306 1.00 97.12 198 SER A C 1
ATOM 1609 O O . SER A 1 198 ? -14.574 5.395 4.522 1.00 97.12 198 SER A O 1
ATOM 1611 N N . HIS A 1 199 ? -16.055 6.299 5.938 1.00 94.75 199 HIS A N 1
ATOM 1612 C CA . HIS A 1 199 ? -17.097 5.291 5.700 1.00 94.75 199 HIS A CA 1
ATOM 1613 C C . HIS A 1 199 ? -17.628 5.275 4.246 1.00 94.75 199 HIS A C 1
ATOM 1615 O O . HIS A 1 199 ? -18.381 4.381 3.872 1.00 94.75 199 HIS A O 1
ATOM 1621 N N . GLU A 1 200 ? -17.243 6.253 3.421 1.00 94.50 200 GLU A N 1
ATOM 1622 C CA . GLU A 1 200 ? -17.542 6.319 1.984 1.00 94.50 200 GLU A CA 1
ATOM 1623 C C . GLU A 1 200 ? -16.411 5.746 1.116 1.00 94.50 200 GLU A C 1
ATOM 1625 O O . GLU A 1 200 ? -16.491 5.788 -0.108 1.00 94.50 200 GLU A O 1
ATOM 1630 N N . GLY A 1 201 ? -15.336 5.238 1.727 1.00 94.31 201 GLY A N 1
ATOM 1631 C CA . GLY A 1 201 ? -14.188 4.684 1.008 1.00 94.31 201 GLY A CA 1
ATOM 1632 C C . GLY A 1 201 ? -13.244 5.739 0.425 1.00 94.31 201 GLY A C 1
ATOM 1633 O O . GLY A 1 201 ? -12.408 5.407 -0.411 1.00 94.31 201 GLY A O 1
ATOM 1634 N N . SER A 1 202 ? -13.342 7.004 0.855 1.00 96.19 202 SER A N 1
ATOM 1635 C CA . SER A 1 202 ? -12.422 8.069 0.426 1.00 96.19 202 SER A CA 1
ATOM 1636 C C . SER A 1 202 ? -11.221 8.185 1.382 1.00 96.19 202 SER A C 1
ATOM 1638 O O . SER A 1 202 ? -11.439 8.226 2.597 1.00 96.19 202 SER A O 1
ATOM 1640 N N . PRO A 1 203 ? -9.963 8.243 0.890 1.00 96.81 203 PRO A N 1
ATOM 1641 C CA . PRO A 1 203 ? -8.781 8.350 1.749 1.00 96.81 203 PRO A CA 1
ATOM 1642 C C . PRO A 1 203 ? -8.754 9.648 2.562 1.00 96.81 203 PRO A C 1
ATOM 1644 O O . PRO A 1 203 ? -8.911 10.739 2.013 1.00 96.81 203 PRO A O 1
ATOM 1647 N N . ILE A 1 204 ? -8.495 9.519 3.862 1.00 96.69 204 ILE A N 1
ATOM 1648 C CA . ILE A 1 204 ? -8.276 10.617 4.809 1.00 96.69 204 ILE A CA 1
ATOM 1649 C C . ILE A 1 204 ? -6.773 10.862 4.983 1.00 96.69 204 ILE A C 1
ATOM 1651 O O . ILE A 1 204 ? -6.316 11.995 4.868 1.00 96.69 204 ILE A O 1
ATOM 1655 N N . ALA A 1 205 ? -6.009 9.800 5.254 1.00 95.88 205 ALA A N 1
ATOM 1656 C CA . ALA A 1 205 ? -4.562 9.850 5.449 1.00 95.88 205 ALA A CA 1
ATOM 1657 C C . ALA A 1 205 ? -3.907 8.527 5.035 1.00 95.88 205 ALA A C 1
ATOM 1659 O O . ALA A 1 205 ? -4.545 7.472 5.088 1.00 95.88 205 ALA A O 1
ATOM 1660 N N . SER A 1 206 ? -2.629 8.582 4.672 1.00 96.06 206 SER A N 1
ATOM 1661 C CA . SER A 1 206 ? -1.826 7.420 4.296 1.00 96.06 206 SER A CA 1
ATOM 1662 C C . SER A 1 206 ? -0.405 7.502 4.845 1.00 96.06 206 SER A C 1
ATOM 1664 O O . SER A 1 206 ? 0.077 8.581 5.167 1.00 96.06 206 SER A O 1
ATOM 1666 N N . ASP A 1 207 ? 0.267 6.355 4.954 1.00 95.94 207 ASP A N 1
ATOM 1667 C CA . ASP A 1 207 ? 1.724 6.302 5.098 1.00 95.94 207 ASP A CA 1
ATOM 1668 C C . ASP A 1 207 ? 2.284 5.026 4.438 1.00 95.94 207 ASP A C 1
ATOM 1670 O O . ASP A 1 207 ? 1.865 3.915 4.796 1.00 95.94 207 ASP A O 1
ATOM 1674 N N . PRO A 1 208 ? 3.222 5.141 3.473 1.00 94.06 208 PRO A N 1
ATOM 1675 C CA . PRO A 1 208 ? 3.941 3.995 2.925 1.00 94.06 208 PRO A CA 1
ATOM 1676 C C . PRO A 1 208 ? 4.984 3.495 3.940 1.00 94.06 208 PRO A C 1
ATOM 1678 O O . PRO A 1 208 ? 6.141 3.933 3.943 1.00 94.06 208 PRO A O 1
ATOM 1681 N N . VAL A 1 209 ? 4.559 2.562 4.799 1.00 92.94 209 VAL A N 1
ATOM 1682 C CA . VAL A 1 209 ? 5.352 1.991 5.903 1.00 92.94 209 VAL A CA 1
ATOM 1683 C C . VAL A 1 209 ? 6.513 1.144 5.381 1.00 92.94 209 VAL A C 1
ATOM 1685 O O . VAL A 1 209 ? 7.643 1.267 5.860 1.00 92.94 209 VAL A O 1
ATOM 1688 N N . GLY A 1 210 ? 6.267 0.285 4.390 1.00 90.62 210 GLY A N 1
ATOM 1689 C CA . GLY A 1 210 ? 7.297 -0.599 3.846 1.00 90.62 210 GLY A CA 1
ATOM 1690 C C . GLY A 1 210 ? 7.925 -1.500 4.917 1.00 90.62 210 GLY A C 1
ATOM 1691 O O . GLY A 1 210 ? 7.235 -2.114 5.720 1.00 90.62 210 GLY A O 1
ATOM 1692 N N . ASN A 1 211 ? 9.259 -1.550 4.968 1.00 88.44 211 ASN A N 1
ATOM 1693 C CA . ASN A 1 211 ? 10.010 -2.404 5.904 1.00 88.44 211 ASN A CA 1
ATOM 1694 C C . ASN A 1 211 ? 10.158 -1.821 7.328 1.00 88.44 211 ASN A C 1
ATOM 1696 O O . ASN A 1 211 ? 11.049 -2.242 8.067 1.00 88.44 211 ASN A O 1
ATOM 1700 N N . ILE A 1 212 ? 9.381 -0.801 7.703 1.00 90.69 212 ILE A N 1
ATOM 1701 C CA . ILE A 1 212 ? 9.468 -0.196 9.038 1.00 90.69 212 ILE A CA 1
ATOM 1702 C C . ILE A 1 212 ? 8.854 -1.140 10.085 1.00 90.69 212 ILE A C 1
ATOM 1704 O O . ILE A 1 212 ? 7.727 -1.592 9.923 1.00 90.69 212 ILE A O 1
ATOM 1708 N N . SER A 1 213 ? 9.574 -1.369 11.186 1.00 92.00 213 SER A N 1
ATOM 1709 C CA . SER A 1 213 ? 9.152 -2.222 12.306 1.00 92.00 213 SER A CA 1
ATOM 1710 C C . SER A 1 213 ? 9.519 -1.620 13.672 1.00 92.00 213 SER A C 1
ATOM 1712 O O . SER A 1 213 ? 10.184 -0.576 13.770 1.00 92.00 213 SER A O 1
ATOM 1714 N N . GLY A 1 214 ? 9.062 -2.263 14.743 1.00 93.88 214 GLY A N 1
ATOM 1715 C CA . GLY A 1 214 ? 9.400 -1.971 16.131 1.00 93.88 214 GLY A CA 1
ATOM 1716 C C . GLY A 1 214 ? 8.939 -0.594 16.612 1.00 93.88 214 GLY A C 1
ATOM 1717 O O . GLY A 1 214 ? 7.831 -0.121 16.351 1.00 93.88 214 GLY A O 1
ATOM 1718 N N . SER A 1 215 ? 9.818 0.103 17.338 1.00 93.31 215 SER A N 1
ATOM 1719 C CA . SER A 1 215 ? 9.509 1.421 17.913 1.00 93.31 215 SER A CA 1
ATOM 1720 C C . SER A 1 215 ? 9.112 2.453 16.855 1.00 93.31 215 SER A C 1
ATOM 1722 O O . SER A 1 215 ? 8.243 3.286 17.110 1.00 93.31 215 SER A O 1
ATOM 1724 N N . LYS A 1 216 ? 9.700 2.382 15.656 1.00 95.00 216 LYS A N 1
ATOM 1725 C CA . LYS A 1 216 ? 9.386 3.299 14.559 1.00 95.00 216 LYS A CA 1
ATOM 1726 C C . LYS A 1 216 ? 7.991 3.038 13.994 1.00 95.00 216 LYS A C 1
ATOM 1728 O O . LYS A 1 216 ? 7.249 3.999 13.796 1.00 95.00 216 LYS A O 1
ATOM 1733 N N . LEU A 1 217 ? 7.614 1.769 13.802 1.00 95.31 217 LEU A N 1
ATOM 1734 C CA . LEU A 1 217 ? 6.247 1.409 13.410 1.00 95.31 217 LEU A CA 1
ATOM 1735 C C . LEU A 1 217 ? 5.252 1.905 14.458 1.00 95.31 217 LEU A C 1
ATOM 1737 O O . LEU A 1 217 ? 4.268 2.561 14.118 1.00 95.31 217 LEU A O 1
ATOM 1741 N N . LYS A 1 218 ? 5.560 1.677 15.741 1.00 95.62 218 LYS A N 1
ATOM 1742 C CA . LYS A 1 218 ? 4.706 2.110 16.846 1.00 95.62 218 LYS A CA 1
ATOM 1743 C C . LYS A 1 218 ? 4.423 3.611 16.815 1.00 95.62 218 LYS A C 1
ATOM 1745 O O . LYS A 1 218 ? 3.274 4.011 16.993 1.00 95.62 218 LYS A O 1
ATOM 1750 N N . VAL A 1 219 ? 5.449 4.432 16.588 1.00 96.38 219 VAL A N 1
ATOM 1751 C CA . VAL A 1 219 ? 5.310 5.894 16.502 1.00 96.38 219 VAL A CA 1
ATOM 1752 C C . VAL A 1 219 ? 4.426 6.296 15.322 1.00 96.38 219 VAL A C 1
ATOM 1754 O O . VAL A 1 219 ? 3.517 7.097 15.510 1.00 96.38 219 VAL A O 1
ATOM 1757 N N . ILE A 1 220 ? 4.644 5.723 14.133 1.00 95.25 220 ILE A N 1
ATOM 1758 C CA . ILE A 1 220 ? 3.854 6.050 12.933 1.00 95.25 220 ILE A CA 1
ATOM 1759 C C . ILE A 1 220 ? 2.377 5.708 13.146 1.00 95.25 220 ILE A C 1
ATOM 1761 O O . ILE A 1 220 ? 1.516 6.568 12.969 1.00 95.25 220 ILE A O 1
ATOM 1765 N N . VAL A 1 221 ? 2.089 4.479 13.583 1.00 96.38 221 VAL A N 1
ATOM 1766 C CA . VAL A 1 221 ? 0.714 4.002 13.793 1.00 96.38 221 VAL A CA 1
ATOM 1767 C C . VAL A 1 221 ? 0.011 4.834 14.864 1.00 96.38 221 VAL A C 1
ATOM 1769 O O . VAL A 1 221 ? -1.105 5.293 14.638 1.00 96.38 221 VAL A O 1
ATOM 1772 N N . SER A 1 222 ? 0.674 5.080 16.000 1.00 96.00 222 SER A N 1
ATOM 1773 C CA . SER A 1 222 ? 0.084 5.853 17.102 1.00 96.00 222 SER A CA 1
ATOM 1774 C C . SER A 1 222 ? -0.182 7.302 16.694 1.00 96.00 222 SER A C 1
ATOM 1776 O O . SER A 1 222 ? -1.237 7.841 17.009 1.00 96.00 222 SER A O 1
ATOM 1778 N N . ASN A 1 223 ? 0.745 7.937 15.971 1.00 96.12 223 ASN A N 1
ATOM 1779 C CA . ASN A 1 223 ? 0.572 9.315 15.518 1.00 96.12 223 ASN A CA 1
ATOM 1780 C C . ASN A 1 223 ? -0.593 9.438 14.533 1.00 96.12 223 ASN A C 1
ATOM 1782 O O . ASN A 1 223 ? -1.428 10.322 14.702 1.00 96.12 223 ASN A O 1
ATOM 1786 N N . LEU A 1 224 ? -0.671 8.547 13.539 1.00 95.94 224 LEU A N 1
ATOM 1787 C CA . LEU A 1 224 ? -1.775 8.545 12.578 1.00 95.94 224 LEU A CA 1
ATOM 1788 C C . LEU A 1 224 ? -3.115 8.305 13.272 1.00 95.94 224 LEU A C 1
ATOM 1790 O O . LEU A 1 224 ? -4.048 9.070 13.053 1.00 95.94 224 LEU A O 1
ATOM 1794 N N . ALA A 1 225 ? -3.197 7.296 14.141 1.00 96.12 225 ALA A N 1
ATOM 1795 C CA . ALA A 1 225 ? -4.415 6.990 14.883 1.00 96.12 225 ALA A CA 1
ATOM 1796 C C . ALA A 1 225 ? -4.876 8.181 15.740 1.00 96.12 225 ALA A C 1
ATOM 1798 O O . ALA A 1 225 ? -6.027 8.593 15.645 1.00 96.12 225 ALA A O 1
ATOM 1799 N N . ASN A 1 226 ? -3.965 8.818 16.485 1.00 95.50 226 ASN A N 1
ATOM 1800 C CA . ASN A 1 226 ? -4.287 9.980 17.319 1.00 95.50 226 ASN A CA 1
ATOM 1801 C C . ASN A 1 226 ? -4.755 11.191 16.499 1.00 95.50 226 ASN A C 1
ATOM 1803 O O . ASN A 1 226 ? -5.699 11.872 16.895 1.00 95.50 226 ASN A O 1
ATOM 1807 N N . VAL A 1 227 ? -4.110 11.472 15.360 1.00 95.31 227 VAL A N 1
ATOM 1808 C CA . VAL A 1 227 ? -4.516 12.571 14.467 1.00 95.31 227 VAL A CA 1
ATOM 1809 C C . VAL A 1 227 ? -5.901 12.306 13.889 1.00 95.31 227 VAL A C 1
ATOM 1811 O O . VAL A 1 227 ? -6.745 13.200 13.888 1.00 95.31 227 VAL A O 1
ATOM 1814 N N . ILE A 1 228 ? -6.156 11.082 13.424 1.00 95.69 228 ILE A N 1
ATOM 1815 C CA . ILE A 1 228 ? -7.462 10.714 12.880 1.00 95.69 228 ILE A CA 1
ATOM 1816 C C . ILE A 1 228 ? -8.526 10.753 13.968 1.00 95.69 228 ILE A C 1
ATOM 1818 O O . ILE A 1 228 ? -9.595 11.301 13.730 1.00 95.69 228 ILE A O 1
ATOM 1822 N N . GLU A 1 229 ? -8.248 10.243 15.165 1.00 94.44 229 GLU A N 1
ATOM 1823 C CA . GLU A 1 229 ? -9.183 10.296 16.285 1.00 94.44 229 GLU A CA 1
ATOM 1824 C C . GLU A 1 229 ? -9.537 11.741 16.658 1.00 94.44 229 GLU A C 1
ATOM 1826 O O . GLU A 1 229 ? -10.713 12.047 16.855 1.00 94.44 229 GLU A O 1
ATOM 1831 N N . ASP A 1 230 ? -8.550 12.637 16.720 1.00 94.25 230 ASP A N 1
ATOM 1832 C CA . ASP A 1 230 ? -8.762 14.059 16.999 1.00 94.25 230 ASP A CA 1
ATOM 1833 C C . ASP A 1 230 ? -9.594 14.739 15.902 1.00 94.25 230 ASP A C 1
ATOM 1835 O O . ASP A 1 230 ? -10.584 15.399 16.214 1.00 94.25 230 ASP A O 1
ATOM 1839 N N . LEU A 1 231 ? -9.267 14.524 14.623 1.00 93.69 231 LEU A N 1
ATOM 1840 C CA . LEU A 1 231 ? -10.043 15.051 13.492 1.00 93.69 231 LEU A CA 1
ATOM 1841 C C . LEU A 1 231 ? -11.478 14.520 13.495 1.00 93.69 231 LEU A C 1
ATOM 1843 O O . LEU A 1 231 ? -12.430 15.295 13.389 1.00 93.69 231 LEU A O 1
ATOM 1847 N N . TRP A 1 232 ? -11.635 13.209 13.685 1.00 93.75 232 TRP A N 1
ATOM 1848 C CA . TRP A 1 232 ? -12.929 12.540 13.722 1.00 93.75 232 TRP A CA 1
ATOM 1849 C C . TRP A 1 232 ? -13.766 13.089 14.877 1.00 93.75 232 TRP A C 1
ATOM 1851 O O . TRP A 1 232 ? -14.940 13.389 14.676 1.00 93.75 232 TRP A O 1
ATOM 1861 N N . LYS A 1 233 ? -13.182 13.244 16.078 1.00 91.88 233 LYS A N 1
ATOM 1862 C CA . LYS A 1 233 ? -13.851 13.811 17.265 1.00 91.88 233 LYS A CA 1
ATOM 1863 C C . LYS A 1 233 ? -14.133 15.294 17.125 1.00 91.88 233 LYS A C 1
ATOM 1865 O O . LYS A 1 233 ? -15.126 15.745 17.672 1.00 91.88 233 LYS A O 1
ATOM 1870 N N . LYS A 1 234 ? -13.294 16.068 16.452 1.00 92.19 234 LYS A N 1
ATOM 1871 C CA . LYS A 1 234 ? -13.567 17.492 16.253 1.00 92.19 234 LYS A CA 1
ATOM 1872 C C . LYS A 1 234 ? -14.704 17.687 15.274 1.00 92.19 234 LYS A C 1
ATOM 1874 O O . LYS A 1 234 ? -15.629 18.406 15.613 1.00 92.19 234 LYS A O 1
ATOM 1879 N N . SER A 1 235 ? -14.643 17.025 14.117 1.00 92.44 235 SER A N 1
ATOM 1880 C CA . SER A 1 235 ? -15.704 17.034 13.114 1.00 92.44 235 SER A CA 1
ATOM 1881 C C . SER A 1 235 ? -15.571 15.858 12.141 1.00 92.44 235 SER A C 1
ATOM 1883 O O . SER A 1 235 ? -14.805 15.885 11.171 1.00 92.44 235 SER A O 1
ATOM 1885 N N . SER A 1 236 ? -16.367 14.814 12.365 1.00 92.19 236 SER A N 1
ATOM 1886 C CA . SER A 1 236 ? -16.540 13.699 11.424 1.00 92.19 236 SER A CA 1
ATOM 1887 C C . SER A 1 236 ? -17.049 14.161 10.079 1.00 92.19 236 SER A C 1
ATOM 1889 O O . SER A 1 236 ? -16.525 13.737 9.054 1.00 92.19 236 SER A O 1
ATOM 1891 N N . ARG A 1 237 ? -18.054 15.035 10.077 1.00 92.44 237 ARG A N 1
ATOM 1892 C CA . ARG A 1 237 ? -18.631 15.564 8.849 1.00 92.44 237 ARG A CA 1
ATOM 1893 C C . ARG A 1 237 ? -17.585 16.260 7.995 1.00 92.44 237 ARG A C 1
ATOM 1895 O O . ARG A 1 237 ? -17.419 15.871 6.844 1.00 92.44 237 ARG A O 1
ATOM 1902 N N . TYR A 1 238 ? -16.833 17.196 8.575 1.00 93.25 238 TYR A N 1
ATOM 1903 C CA . TYR A 1 238 ? -15.733 17.850 7.870 1.00 93.25 238 TYR A CA 1
ATOM 1904 C C . TYR A 1 238 ? -14.715 16.826 7.365 1.00 93.25 238 TYR A C 1
ATOM 1906 O O . TYR A 1 238 ? -14.295 16.889 6.214 1.00 93.25 238 TYR A O 1
ATOM 1914 N N . THR A 1 239 ? -14.343 15.848 8.197 1.00 94.94 239 THR A N 1
ATOM 1915 C CA . THR A 1 239 ? -13.367 14.822 7.807 1.00 94.94 239 THR A CA 1
ATOM 1916 C C . THR A 1 239 ? -13.850 14.017 6.595 1.00 94.94 239 THR A C 1
ATOM 1918 O O . THR A 1 239 ? -13.084 13.793 5.657 1.00 94.94 239 THR A O 1
ATOM 1921 N N . VAL A 1 240 ? -15.127 13.622 6.574 1.00 95.25 240 VAL A N 1
ATOM 1922 C CA . VAL A 1 240 ? -15.731 12.902 5.446 1.00 95.25 240 VAL A CA 1
ATOM 1923 C C . VAL A 1 240 ? -15.823 13.795 4.210 1.00 95.25 240 VAL A C 1
ATOM 1925 O O . VAL A 1 240 ? -15.340 13.395 3.152 1.00 95.25 240 VAL A O 1
ATOM 1928 N N . GLU A 1 241 ? -16.372 15.003 4.331 1.00 94.75 241 GLU A N 1
ATOM 1929 C CA . GLU A 1 241 ? -16.520 15.947 3.215 1.00 94.75 241 GLU A CA 1
ATOM 1930 C C . GLU A 1 241 ? -15.167 16.312 2.589 1.00 94.75 241 GLU A C 1
ATOM 1932 O O . GLU A 1 241 ? -15.022 16.282 1.366 1.00 94.75 241 GLU A O 1
ATOM 1937 N N . ASN A 1 242 ? -14.150 16.566 3.415 1.00 95.19 242 ASN A N 1
ATOM 1938 C CA . ASN A 1 242 ? -12.794 16.835 2.954 1.00 95.19 242 ASN A CA 1
ATOM 1939 C C . ASN A 1 242 ? -12.192 15.615 2.241 1.00 95.19 242 ASN A C 1
ATOM 1941 O O . ASN A 1 242 ? -11.651 15.755 1.147 1.00 95.19 242 ASN A O 1
ATOM 1945 N N . SER A 1 243 ? -12.331 14.408 2.811 1.00 95.69 243 SER A N 1
ATOM 1946 C CA . SER A 1 243 ? -11.843 13.179 2.165 1.00 95.69 243 SER A CA 1
ATOM 1947 C C . SER A 1 243 ? -12.481 12.958 0.789 1.00 95.69 243 SER A C 1
ATOM 1949 O O . SER A 1 243 ? -11.781 12.615 -0.165 1.00 95.69 243 SER A O 1
ATOM 1951 N N . ARG A 1 244 ? -13.789 13.226 0.664 1.00 95.56 244 ARG A N 1
ATOM 1952 C CA . ARG A 1 244 ? -14.548 13.111 -0.586 1.00 95.56 244 ARG A CA 1
ATOM 1953 C C . ARG A 1 244 ? -14.059 14.120 -1.618 1.00 95.56 244 ARG A C 1
ATOM 1955 O O . ARG A 1 244 ? -13.708 13.727 -2.726 1.00 95.56 244 ARG A O 1
ATOM 1962 N N . SER A 1 245 ? -13.957 15.394 -1.236 1.00 95.00 245 SER A N 1
ATOM 1963 C CA . SER A 1 245 ? -13.494 16.457 -2.135 1.00 95.00 245 SER A CA 1
ATOM 1964 C C . SER A 1 245 ? -12.067 16.208 -2.634 1.00 95.00 245 SER A C 1
ATOM 1966 O O . SER A 1 245 ? -11.783 16.370 -3.821 1.00 95.00 245 SER A O 1
ATOM 1968 N N . GLU A 1 246 ? -11.158 15.759 -1.764 1.00 93.12 246 GLU A N 1
ATOM 1969 C CA . GLU A 1 246 ? -9.799 15.403 -2.182 1.00 93.12 246 GLU A CA 1
ATOM 1970 C C . GLU A 1 246 ? -9.781 14.178 -3.102 1.00 93.12 246 GLU A C 1
ATOM 1972 O O . GLU A 1 246 ? -9.007 14.133 -4.061 1.00 93.12 246 GLU A O 1
ATOM 1977 N N . ASN A 1 247 ? -10.649 13.194 -2.861 1.00 92.44 247 ASN A N 1
ATOM 1978 C CA . ASN A 1 247 ? -10.781 12.035 -3.735 1.00 92.44 247 ASN A CA 1
ATOM 1979 C C . ASN A 1 247 ? -11.345 12.397 -5.122 1.00 92.44 247 ASN A C 1
ATOM 1981 O O . ASN A 1 247 ? -10.829 11.921 -6.129 1.00 92.44 247 ASN A O 1
ATOM 1985 N N . GLU A 1 248 ? -12.323 13.297 -5.210 1.00 91.12 248 GLU A N 1
ATOM 1986 C CA . GLU A 1 248 ? -12.821 13.827 -6.489 1.00 91.12 248 GLU A CA 1
ATOM 1987 C C . GLU A 1 248 ? -11.711 14.561 -7.256 1.00 91.12 248 GLU A C 1
ATOM 1989 O O . GLU A 1 248 ? -11.479 14.302 -8.437 1.00 91.12 248 GLU A O 1
ATOM 1994 N N . LYS A 1 249 ? -10.928 15.410 -6.573 1.00 90.19 249 LYS A N 1
ATOM 1995 C CA . LYS A 1 249 ? -9.753 16.062 -7.178 1.00 90.19 249 LYS A CA 1
ATOM 1996 C C . LYS A 1 249 ? -8.725 15.047 -7.669 1.00 90.19 249 LYS A C 1
ATOM 1998 O O . LYS A 1 249 ? -8.088 15.287 -8.693 1.00 90.19 249 LYS A O 1
ATOM 2003 N N . ARG A 1 250 ? -8.529 13.932 -6.952 1.00 88.38 250 ARG A N 1
ATOM 2004 C CA . ARG A 1 250 ? -7.683 12.822 -7.418 1.00 88.38 250 ARG A CA 1
ATOM 2005 C C . ARG A 1 250 ? -8.225 12.248 -8.707 1.00 88.38 250 ARG A C 1
ATOM 2007 O O . ARG A 1 250 ? -7.462 12.168 -9.662 1.00 88.38 250 ARG A O 1
ATOM 2014 N N . GLN A 1 251 ? -9.508 11.898 -8.745 1.00 84.19 251 GLN A N 1
ATOM 2015 C CA . GLN A 1 251 ? -10.162 11.323 -9.922 1.00 84.19 251 GLN A CA 1
ATOM 2016 C C . GLN A 1 251 ? -10.030 12.223 -11.152 1.00 84.19 251 GLN A C 1
ATOM 2018 O O . GLN A 1 251 ? -9.627 11.731 -12.199 1.00 84.19 251 GLN A O 1
ATOM 2023 N N . LEU A 1 252 ? -10.195 13.539 -11.003 1.00 84.19 252 LEU A N 1
ATOM 2024 C CA . LEU A 1 252 ? -9.975 14.505 -12.089 1.00 84.19 252 LEU A CA 1
ATOM 2025 C C . LEU A 1 252 ? -8.520 14.547 -12.599 1.00 84.19 252 LEU A C 1
ATOM 2027 O O . LEU A 1 252 ? -8.280 14.914 -13.744 1.00 84.19 252 LEU A O 1
ATOM 2031 N N . ARG A 1 253 ? -7.531 14.180 -11.769 1.00 81.06 253 ARG A N 1
ATOM 2032 C CA . ARG A 1 253 ? -6.131 13.984 -12.203 1.00 81.06 253 ARG A CA 1
ATOM 2033 C C . ARG A 1 253 ? -5.893 12.602 -12.817 1.00 81.06 253 ARG A C 1
ATOM 2035 O O . ARG A 1 253 ? -4.891 12.413 -13.505 1.00 81.06 253 ARG A O 1
ATOM 2042 N N . ILE A 1 254 ? -6.725 11.613 -12.473 1.00 71.06 254 ILE A N 1
ATOM 2043 C CA . ILE A 1 254 ? -6.643 10.246 -13.001 1.00 71.06 254 ILE A CA 1
ATOM 2044 C C . ILE A 1 254 ? -7.228 10.195 -14.391 1.00 71.06 254 ILE A C 1
ATOM 2046 O O . ILE A 1 254 ? -6.599 9.544 -15.220 1.00 71.06 254 ILE A O 1
ATOM 2050 N N . GLU A 1 255 ? -8.387 10.835 -14.599 1.00 60.62 255 GLU A N 1
ATOM 2051 C CA . GLU A 1 255 ? -9.017 10.999 -15.902 1.00 60.62 255 GLU A CA 1
ATOM 2052 C C . GLU A 1 255 ? -7.943 11.508 -16.845 1.00 60.62 255 GLU A C 1
ATOM 2054 O O . GLU A 1 255 ? -7.516 12.666 -16.756 1.00 60.62 255 GLU A O 1
ATOM 2059 N N . PRO A 1 256 ? -7.392 10.608 -17.672 1.00 54.31 256 PRO A N 1
ATOM 2060 C CA . PRO A 1 256 ? -6.337 11.021 -18.543 1.00 54.31 256 PRO A CA 1
ATOM 2061 C C . PRO A 1 256 ? -7.017 12.023 -19.464 1.00 54.31 256 PRO A C 1
ATOM 2063 O O . PRO A 1 256 ? -8.057 11.723 -20.056 1.00 54.31 256 PRO A O 1
ATOM 2066 N N . ASN A 1 257 ? -6.452 13.224 -19.566 1.00 49.72 257 ASN A N 1
ATOM 2067 C CA . ASN A 1 257 ? -6.768 14.116 -20.669 1.00 49.72 257 ASN A CA 1
ATOM 2068 C C . ASN A 1 257 ? -6.180 13.461 -21.930 1.00 49.72 257 ASN A C 1
ATOM 2070 O O . ASN A 1 257 ? -5.180 13.909 -22.488 1.00 49.72 257 ASN A O 1
ATOM 2074 N N . ILE A 1 258 ? -6.730 12.297 -22.292 1.00 54.22 258 ILE A N 1
ATOM 2075 C CA . ILE A 1 258 ? -6.582 11.675 -23.587 1.00 54.22 258 ILE A CA 1
ATOM 2076 C C . ILE A 1 258 ? -7.374 12.631 -24.450 1.00 54.22 258 ILE A C 1
ATOM 2078 O O . ILE A 1 258 ? -8.573 12.466 -24.656 1.00 54.22 258 ILE A O 1
ATOM 2082 N N . GLU A 1 259 ? -6.705 13.677 -24.923 1.00 58.78 259 GLU A N 1
ATOM 2083 C CA . GLU A 1 259 ? -7.074 14.183 -26.225 1.00 58.78 259 GLU A CA 1
ATOM 2084 C C . GLU A 1 259 ? -7.083 12.944 -27.117 1.00 58.78 259 GLU A C 1
ATOM 2086 O O . GLU A 1 259 ? -6.024 12.361 -27.376 1.00 58.78 259 GLU A O 1
ATOM 2091 N N . GLU A 1 260 ? -8.281 12.465 -27.477 1.00 58.84 260 GLU A N 1
ATOM 2092 C CA . GLU A 1 260 ? -8.417 11.439 -28.498 1.00 58.84 260 GLU A CA 1
ATOM 2093 C C . GLU A 1 260 ? -7.524 11.896 -29.638 1.00 58.84 260 GLU A C 1
ATOM 2095 O O . GLU A 1 260 ? -7.665 13.022 -30.137 1.00 58.84 260 GLU A O 1
ATOM 2100 N N . LEU A 1 261 ? -6.523 11.072 -29.959 1.00 59.50 261 LEU A N 1
ATOM 2101 C CA . LEU A 1 261 ? -5.578 11.425 -30.998 1.00 59.50 261 LEU A CA 1
ATOM 2102 C C . LEU A 1 261 ? -6.415 11.771 -32.225 1.00 59.50 261 LEU A C 1
ATOM 2104 O O . LEU A 1 261 ? -7.139 10.922 -32.743 1.00 59.50 261 LEU A O 1
ATOM 2108 N N . LYS A 1 262 ? -6.324 13.029 -32.677 1.00 68.62 262 LYS A N 1
ATOM 2109 C CA . LYS A 1 262 ? -7.113 13.538 -33.811 1.00 68.62 262 LYS A CA 1
ATOM 2110 C C . LYS A 1 262 ? -6.946 12.663 -35.060 1.00 68.62 262 LYS A C 1
ATOM 2112 O O . LYS A 1 262 ? -7.775 12.722 -35.963 1.00 68.62 262 LYS A O 1
ATOM 2117 N N . GLN A 1 263 ? -5.874 11.868 -35.107 1.00 73.19 263 GLN A N 1
ATOM 2118 C CA . GLN A 1 263 ? -5.658 10.791 -36.061 1.00 73.19 263 GLN A CA 1
ATOM 2119 C C . GLN A 1 263 ? -5.101 9.544 -35.354 1.00 73.19 263 GLN A C 1
ATOM 2121 O O . GLN A 1 263 ? -4.258 9.679 -34.464 1.00 73.19 263 GLN A O 1
ATOM 2126 N N . PRO A 1 264 ? -5.521 8.330 -35.750 1.00 76.06 264 PRO A N 1
ATOM 2127 C CA . PRO A 1 264 ? -4.999 7.094 -35.180 1.00 76.06 264 PRO A CA 1
ATOM 2128 C C . PRO A 1 264 ? -3.495 6.965 -35.453 1.00 76.06 264 PRO A C 1
ATOM 2130 O O . PRO A 1 264 ? -3.066 6.996 -36.605 1.00 76.06 264 PRO A O 1
ATOM 2133 N N . ILE A 1 265 ? -2.697 6.798 -34.395 1.00 83.62 265 ILE A N 1
ATOM 2134 C CA . ILE A 1 265 ? -1.261 6.529 -34.519 1.00 83.62 265 ILE A CA 1
ATOM 2135 C C . ILE A 1 265 ? -1.049 5.128 -35.094 1.00 83.62 265 ILE A C 1
ATOM 2137 O O . ILE A 1 265 ? -1.648 4.148 -34.639 1.00 83.62 265 ILE A O 1
ATOM 2141 N N . THR A 1 266 ? -0.188 5.006 -36.098 1.00 88.50 266 THR A N 1
ATOM 2142 C CA . THR A 1 266 ? 0.166 3.689 -36.625 1.00 88.50 266 THR A CA 1
ATOM 2143 C C . THR A 1 266 ? 1.053 2.939 -35.631 1.00 88.50 266 THR A C 1
ATOM 2145 O O . THR A 1 266 ? 1.811 3.526 -34.856 1.00 88.50 266 THR A O 1
ATOM 2148 N N . ARG A 1 267 ? 1.031 1.601 -35.683 1.00 85.31 267 ARG A N 1
ATOM 2149 C CA . ARG A 1 267 ? 1.896 0.764 -34.833 1.00 85.31 267 ARG A CA 1
ATOM 2150 C C . ARG A 1 267 ? 3.383 1.115 -34.980 1.00 85.31 267 ARG A C 1
ATOM 2152 O O . ARG A 1 267 ? 4.119 1.041 -34.002 1.00 85.31 267 ARG A O 1
ATOM 2159 N N . ASN A 1 268 ? 3.821 1.487 -36.184 1.00 88.88 268 ASN A N 1
ATOM 2160 C CA . ASN A 1 268 ? 5.215 1.846 -36.438 1.00 88.88 268 ASN A CA 1
ATOM 2161 C C . ASN A 1 268 ? 5.580 3.211 -35.838 1.00 88.88 268 ASN A C 1
ATOM 2163 O O . ASN A 1 268 ? 6.643 3.335 -35.242 1.00 88.88 268 ASN A O 1
ATOM 2167 N N . GLU A 1 269 ? 4.705 4.212 -35.936 1.00 89.62 269 GLU A N 1
ATOM 2168 C CA . GLU A 1 269 ? 4.928 5.518 -35.300 1.00 89.62 269 GLU A CA 1
ATOM 2169 C C . GLU A 1 269 ? 4.962 5.401 -33.775 1.00 89.62 269 GLU A C 1
ATOM 2171 O O . GLU A 1 269 ? 5.840 5.979 -33.133 1.00 89.62 269 GLU A O 1
ATOM 2176 N N . LEU A 1 270 ? 4.056 4.602 -33.197 1.00 89.38 270 LEU A N 1
ATOM 2177 C CA . LEU A 1 270 ? 4.061 4.314 -31.766 1.00 89.38 270 LEU A CA 1
ATOM 2178 C C . LEU A 1 270 ? 5.373 3.635 -31.362 1.00 89.38 270 LEU A C 1
ATOM 2180 O O . LEU A 1 270 ? 6.060 4.110 -30.466 1.00 89.38 270 LEU A O 1
ATOM 2184 N N . PHE A 1 271 ? 5.771 2.579 -32.074 1.00 92.12 271 PHE A N 1
ATOM 2185 C CA . PHE A 1 271 ? 7.049 1.910 -31.840 1.00 92.12 271 PHE A CA 1
ATOM 2186 C C . PHE A 1 271 ? 8.235 2.884 -31.920 1.00 92.12 271 PHE A C 1
ATOM 2188 O O . PHE A 1 271 ? 9.081 2.889 -31.029 1.00 92.12 271 PHE A O 1
ATOM 2195 N N . GLN A 1 272 ? 8.291 3.740 -32.944 1.00 92.69 272 GLN A N 1
ATOM 2196 C CA . GLN A 1 272 ? 9.371 4.714 -33.111 1.00 92.69 272 GLN A CA 1
ATOM 2197 C C . GLN A 1 272 ? 9.442 5.711 -31.951 1.00 92.69 272 GLN A C 1
ATOM 2199 O O . GLN A 1 272 ? 10.534 6.030 -31.473 1.00 92.69 272 GLN A O 1
ATOM 2204 N N . LYS A 1 273 ? 8.284 6.210 -31.507 1.00 91.62 273 LYS A N 1
ATOM 2205 C CA . LYS A 1 273 ? 8.174 7.151 -30.392 1.00 91.62 273 LYS A CA 1
ATOM 2206 C C . LYS A 1 273 ? 8.605 6.501 -29.079 1.00 91.62 273 LYS A C 1
ATOM 2208 O O . LYS A 1 273 ? 9.500 7.022 -28.415 1.00 91.62 273 LYS A O 1
ATOM 2213 N N . GLU A 1 274 ? 8.009 5.362 -28.740 1.00 92.38 274 GLU A N 1
ATOM 2214 C CA . GLU A 1 274 ? 8.231 4.696 -27.456 1.00 92.38 274 GLU A CA 1
ATOM 2215 C C . GLU A 1 274 ? 9.645 4.110 -27.361 1.00 92.38 274 GLU A C 1
ATOM 2217 O O . GLU A 1 274 ? 10.298 4.263 -26.334 1.00 92.38 274 GLU A O 1
ATOM 2222 N N . ALA A 1 275 ? 10.195 3.538 -28.441 1.00 93.12 275 ALA A N 1
ATOM 2223 C CA . ALA A 1 275 ? 11.581 3.063 -28.448 1.00 93.12 275 ALA A CA 1
ATOM 2224 C C . ALA A 1 275 ? 12.584 4.216 -28.272 1.00 93.12 275 ALA A C 1
ATOM 2226 O O . ALA A 1 275 ? 13.565 4.080 -27.538 1.00 93.12 275 ALA A O 1
ATOM 2227 N N . ARG A 1 276 ? 12.328 5.381 -28.888 1.00 93.44 276 ARG A N 1
ATOM 2228 C CA . ARG A 1 276 ? 13.155 6.579 -28.679 1.00 93.44 276 ARG A CA 1
ATOM 2229 C C . ARG A 1 276 ? 13.083 7.044 -27.228 1.00 93.44 276 ARG A C 1
ATOM 2231 O O . ARG A 1 276 ? 14.130 7.265 -26.621 1.00 93.44 276 ARG A O 1
ATOM 2238 N N . GLN A 1 277 ? 11.879 7.166 -26.675 1.00 92.75 277 GLN A N 1
ATOM 2239 C CA . GLN A 1 277 ? 11.681 7.577 -25.287 1.00 92.75 277 GLN A CA 1
ATOM 2240 C C . GLN A 1 277 ? 12.367 6.603 -24.328 1.00 92.75 277 GLN A C 1
ATOM 2242 O O . GLN A 1 277 ? 13.163 7.026 -23.493 1.00 92.75 277 GLN A O 1
ATOM 2247 N N . LEU A 1 278 ? 12.155 5.303 -24.505 1.00 92.81 278 LEU A N 1
ATOM 2248 C CA . LEU A 1 278 ? 12.770 4.284 -23.669 1.00 92.81 278 LEU A CA 1
ATOM 2249 C C . LEU A 1 278 ? 14.300 4.324 -23.734 1.00 92.81 278 LEU A C 1
ATOM 2251 O O . LEU A 1 278 ? 14.957 4.286 -22.699 1.00 92.81 278 LEU A O 1
ATOM 2255 N N . SER A 1 279 ? 14.876 4.480 -24.931 1.00 93.00 279 SER A N 1
ATOM 2256 C CA . SER A 1 279 ? 16.331 4.617 -25.092 1.00 93.00 279 SER A CA 1
ATOM 2257 C C . SER A 1 279 ? 16.900 5.850 -24.377 1.00 93.00 279 SER A C 1
ATOM 2259 O O . SER A 1 279 ? 18.069 5.853 -24.000 1.00 93.00 279 SER A O 1
ATOM 2261 N N . SER A 1 280 ? 16.085 6.894 -24.176 1.00 92.31 280 SER A N 1
ATOM 2262 C CA . SER A 1 280 ? 16.484 8.109 -23.455 1.00 92.31 280 SER A CA 1
ATOM 2263 C C . SER A 1 280 ? 16.396 7.984 -21.935 1.00 92.31 280 SER A C 1
ATOM 2265 O O . SER A 1 280 ? 17.066 8.742 -21.244 1.00 92.31 280 SER A O 1
ATOM 2267 N N . LEU A 1 281 ? 15.621 7.020 -21.426 1.00 91.12 281 LEU A N 1
ATOM 2268 C CA . LEU A 1 281 ? 15.517 6.717 -19.994 1.00 91.12 281 LEU A CA 1
ATOM 2269 C C . LEU A 1 281 ? 16.681 5.860 -19.484 1.00 91.12 281 LEU A C 1
ATOM 2271 O O . LEU A 1 281 ? 16.775 5.610 -18.288 1.00 91.12 281 LEU A O 1
ATOM 2275 N N . TYR A 1 282 ? 17.544 5.365 -20.373 1.00 90.25 282 TYR A N 1
ATOM 2276 C CA . TYR A 1 282 ? 18.705 4.580 -19.979 1.00 90.25 282 TYR A CA 1
ATOM 2277 C C . TYR A 1 282 ? 19.862 5.486 -19.540 1.00 90.25 282 TYR A C 1
ATOM 2279 O O . TYR A 1 282 ? 20.439 6.218 -20.350 1.00 90.25 282 TYR A O 1
ATOM 2287 N N . SER A 1 283 ? 20.236 5.388 -18.264 1.00 87.31 283 SER A N 1
ATOM 2288 C CA . SER A 1 283 ? 21.424 6.026 -17.699 1.00 87.31 283 SER A CA 1
ATOM 2289 C C . SER A 1 283 ? 22.640 5.119 -17.883 1.00 87.31 283 SER A C 1
ATOM 2291 O O . SER A 1 283 ? 22.720 4.024 -17.323 1.00 87.31 283 SER A O 1
ATOM 2293 N N . PHE A 1 284 ? 23.631 5.585 -18.648 1.00 83.00 284 PHE A N 1
ATOM 2294 C CA . PHE A 1 284 ? 24.900 4.868 -18.830 1.00 83.00 284 PHE A CA 1
ATOM 2295 C C . PHE A 1 284 ? 25.762 4.851 -17.561 1.00 83.00 284 PHE A C 1
ATOM 2297 O O . PHE A 1 284 ? 26.557 3.928 -17.392 1.00 83.00 284 PHE A O 1
ATOM 2304 N N . GLY A 1 285 ? 25.621 5.858 -16.692 1.00 81.94 285 GLY A N 1
ATOM 2305 C CA . GLY A 1 285 ? 26.347 5.924 -15.422 1.00 81.94 285 GLY A CA 1
ATOM 2306 C C . GLY A 1 285 ? 25.843 4.870 -14.443 1.00 81.94 285 GLY A C 1
ATOM 2307 O O . GLY A 1 285 ? 26.628 4.079 -13.926 1.00 81.94 285 GLY A O 1
ATOM 2308 N N . ASP A 1 286 ? 24.523 4.807 -14.279 1.00 79.44 286 ASP A N 1
ATOM 2309 C CA . ASP A 1 286 ? 23.869 3.908 -13.320 1.00 79.44 286 ASP A CA 1
ATOM 2310 C C . ASP A 1 286 ? 23.595 2.516 -13.905 1.00 79.44 286 ASP A C 1
ATOM 2312 O O . ASP A 1 286 ? 23.169 1.605 -13.195 1.00 79.44 286 ASP A O 1
ATOM 2316 N N . LYS A 1 287 ? 23.829 2.347 -15.216 1.00 84.06 287 LYS A N 1
ATOM 2317 C CA . LYS A 1 287 ? 23.538 1.134 -15.996 1.00 84.06 287 LYS A CA 1
ATOM 2318 C C . LYS A 1 287 ? 22.104 0.640 -15.793 1.00 84.06 287 LYS A C 1
ATOM 2320 O O . LYS A 1 287 ? 21.847 -0.561 -15.669 1.00 84.06 287 LYS A O 1
ATOM 2325 N N . ASN A 1 288 ? 21.168 1.580 -15.731 1.00 82.81 288 ASN A N 1
ATOM 2326 C CA . ASN A 1 288 ? 19.787 1.300 -15.386 1.00 82.81 288 ASN A CA 1
ATOM 2327 C C . ASN A 1 288 ? 18.810 2.186 -16.165 1.00 82.81 288 ASN A C 1
ATOM 2329 O O . ASN A 1 288 ? 19.194 3.207 -16.731 1.00 82.81 288 ASN A O 1
ATOM 2333 N N . LEU A 1 289 ? 17.541 1.777 -16.189 1.00 85.12 289 LEU A N 1
ATOM 2334 C CA . LEU A 1 289 ? 16.441 2.611 -16.657 1.00 85.12 289 LEU A CA 1
ATOM 2335 C C . LEU A 1 289 ? 15.883 3.449 -15.506 1.00 85.12 289 LEU A C 1
ATOM 2337 O O . LEU A 1 289 ? 15.603 2.930 -14.421 1.00 85.12 289 LEU A O 1
ATOM 2341 N N . ASP A 1 290 ? 15.656 4.727 -15.771 1.00 77.56 290 ASP A N 1
ATOM 2342 C CA . ASP A 1 290 ? 14.962 5.606 -14.842 1.00 77.56 290 ASP A CA 1
ATOM 2343 C C . ASP A 1 290 ? 13.511 5.140 -14.626 1.00 77.56 290 ASP A C 1
ATOM 2345 O O . ASP A 1 290 ? 12.870 4.565 -15.508 1.00 77.56 290 ASP A O 1
ATOM 2349 N N . PHE A 1 291 ? 12.980 5.406 -13.430 1.00 69.62 291 PHE A N 1
ATOM 2350 C CA . PHE A 1 291 ? 11.578 5.166 -13.048 1.00 69.62 291 PHE A CA 1
ATOM 2351 C C . PHE A 1 291 ? 11.092 3.702 -13.035 1.00 69.62 291 PHE A C 1
ATOM 2353 O O . PHE A 1 291 ? 9.897 3.474 -12.864 1.00 69.62 291 PHE A O 1
ATOM 2360 N N . ILE A 1 292 ? 11.973 2.698 -13.120 1.00 73.44 292 ILE A N 1
ATOM 2361 C CA . ILE A 1 292 ? 11.555 1.278 -13.054 1.00 73.44 292 ILE A CA 1
ATOM 2362 C C . ILE A 1 292 ? 11.319 0.748 -11.629 1.00 73.44 292 ILE A C 1
ATOM 2364 O O . ILE A 1 292 ? 10.901 -0.395 -11.454 1.00 73.44 292 ILE A O 1
ATOM 2368 N N . GLY A 1 293 ? 11.639 1.534 -10.595 1.00 69.88 293 GLY A N 1
ATOM 2369 C CA . GLY A 1 293 ? 11.395 1.160 -9.194 1.00 69.88 293 GLY A CA 1
ATOM 2370 C C . GLY A 1 293 ? 12.126 -0.105 -8.718 1.00 69.88 293 GLY A C 1
ATOM 2371 O O . GLY A 1 293 ? 11.699 -0.720 -7.749 1.00 69.88 293 GLY A O 1
ATOM 2372 N N . GLY A 1 294 ? 13.199 -0.518 -9.403 1.00 77.38 294 GLY A N 1
ATOM 2373 C CA . GLY A 1 294 ? 13.966 -1.728 -9.079 1.00 77.38 294 GLY A CA 1
ATOM 2374 C C . GLY A 1 294 ? 13.357 -3.045 -9.577 1.00 77.38 294 GLY A C 1
ATOM 2375 O O . GLY A 1 294 ? 13.893 -4.104 -9.259 1.00 77.38 294 GLY A O 1
ATOM 2376 N N . LEU A 1 295 ? 12.275 -3.010 -10.359 1.00 82.06 295 LEU A N 1
ATOM 2377 C CA . LEU A 1 295 ? 11.724 -4.197 -11.024 1.00 82.06 295 LEU A CA 1
ATOM 2378 C C . LEU A 1 295 ? 12.612 -4.632 -12.195 1.00 82.06 295 LEU A C 1
ATOM 2380 O O . LEU A 1 295 ? 13.223 -3.783 -12.844 1.00 82.06 295 LEU A O 1
ATOM 2384 N N . ILE A 1 296 ? 12.644 -5.933 -12.512 1.00 83.50 296 ILE A N 1
ATOM 2385 C CA . ILE A 1 296 ? 13.280 -6.406 -13.752 1.00 83.50 296 ILE A CA 1
ATOM 2386 C C . ILE A 1 296 ? 12.498 -5.856 -14.959 1.00 83.50 296 ILE A C 1
ATOM 2388 O O . ILE A 1 296 ? 11.337 -6.224 -15.150 1.00 83.50 296 ILE A O 1
ATOM 2392 N N . PRO A 1 297 ? 13.109 -5.022 -15.821 1.00 85.12 297 PRO A N 1
ATOM 2393 C CA . PRO A 1 297 ? 12.394 -4.352 -16.897 1.00 85.12 297 PRO A CA 1
ATOM 2394 C C . PRO A 1 297 ? 12.405 -5.215 -18.171 1.00 85.12 297 PRO A C 1
ATOM 2396 O O . PRO A 1 297 ? 12.916 -4.799 -19.210 1.00 85.12 297 PRO A O 1
ATOM 2399 N N . SER A 1 298 ? 11.877 -6.441 -18.094 1.00 84.88 298 SER A N 1
ATOM 2400 C CA . SER A 1 298 ? 11.951 -7.445 -19.172 1.00 84.88 298 SER A CA 1
ATOM 2401 C C . SER A 1 298 ? 11.381 -6.935 -20.499 1.00 84.88 298 SER A C 1
ATOM 2403 O O . SER A 1 298 ? 12.083 -6.950 -21.509 1.00 84.88 298 SER A O 1
ATOM 2405 N N . SER A 1 299 ? 10.162 -6.390 -20.486 1.00 86.69 299 SER A N 1
ATOM 2406 C CA . SER A 1 299 ? 9.515 -5.825 -21.680 1.00 86.69 299 SER A CA 1
ATOM 2407 C C . SER A 1 299 ? 10.276 -4.624 -22.248 1.00 86.69 299 SER A C 1
ATOM 2409 O O . SER A 1 299 ? 10.311 -4.414 -23.459 1.00 86.69 299 SER A O 1
ATOM 2411 N N . SER A 1 300 ? 10.922 -3.836 -21.385 1.00 91.38 300 SER A N 1
ATOM 2412 C CA . SER A 1 300 ? 11.753 -2.712 -21.817 1.00 91.38 300 SER A CA 1
ATOM 2413 C C . SER A 1 300 ? 13.023 -3.197 -22.512 1.00 91.38 300 SER A C 1
ATOM 2415 O O . SER A 1 300 ? 13.396 -2.672 -23.558 1.00 91.38 300 SER A O 1
ATOM 2417 N N . ILE A 1 301 ? 13.684 -4.218 -21.961 1.00 91.88 301 ILE A N 1
ATOM 2418 C CA . ILE A 1 301 ? 14.870 -4.833 -22.572 1.00 91.88 301 ILE A CA 1
ATOM 2419 C C . ILE A 1 301 ? 14.511 -5.444 -23.925 1.00 91.88 301 ILE A C 1
ATOM 2421 O O . ILE A 1 301 ? 15.251 -5.251 -24.888 1.00 91.88 301 ILE A O 1
ATOM 2425 N N . GLU A 1 302 ? 13.363 -6.115 -24.022 1.00 93.00 302 GLU A N 1
ATOM 2426 C CA . GLU A 1 302 ? 12.850 -6.643 -25.286 1.00 93.00 302 GLU A CA 1
ATOM 2427 C C . GLU A 1 302 ? 12.627 -5.523 -26.311 1.00 93.00 302 GLU A C 1
ATOM 2429 O O . GLU A 1 302 ? 13.120 -5.607 -27.438 1.00 93.00 302 GLU A O 1
ATOM 2434 N N . LEU A 1 303 ? 11.963 -4.429 -25.920 1.00 94.00 303 LEU A N 1
ATOM 2435 C CA . LEU A 1 303 ? 11.727 -3.298 -26.817 1.00 94.00 303 LEU A CA 1
ATOM 2436 C C . LEU A 1 303 ? 13.036 -2.638 -27.279 1.00 94.00 303 LEU A C 1
ATOM 2438 O O . LEU A 1 303 ? 13.160 -2.284 -28.452 1.00 94.00 303 LEU A O 1
ATOM 2442 N N . LEU A 1 304 ? 14.032 -2.509 -26.397 1.00 95.75 304 LEU A N 1
ATOM 2443 C CA . LEU A 1 304 ? 15.364 -2.002 -26.749 1.00 95.75 304 LEU A CA 1
ATOM 2444 C C . LEU A 1 304 ? 16.110 -2.964 -27.683 1.00 95.75 304 LEU A C 1
ATOM 2446 O O . LEU A 1 304 ? 16.743 -2.522 -28.644 1.00 95.75 304 LEU A O 1
ATOM 2450 N N . ALA A 1 305 ? 16.000 -4.275 -27.463 1.00 96.12 305 ALA A N 1
ATOM 2451 C CA . ALA A 1 305 ? 16.578 -5.280 -28.348 1.00 96.12 305 ALA A CA 1
ATOM 2452 C C . ALA A 1 305 ? 15.964 -5.194 -29.755 1.00 96.12 305 ALA A C 1
ATOM 2454 O O . ALA A 1 305 ? 16.703 -5.105 -30.738 1.00 96.12 305 ALA A O 1
ATOM 2455 N N . ILE A 1 306 ? 14.635 -5.104 -29.864 1.00 95.62 306 ILE A N 1
ATOM 2456 C CA . ILE A 1 306 ? 13.937 -4.874 -31.140 1.00 95.62 306 ILE A CA 1
ATOM 2457 C C . ILE A 1 306 ? 14.385 -3.539 -31.760 1.00 95.62 306 ILE A C 1
ATOM 2459 O O . ILE A 1 306 ? 14.710 -3.472 -32.949 1.00 95.62 306 ILE A O 1
ATOM 2463 N N . GLY A 1 307 ? 14.468 -2.478 -30.952 1.00 95.31 307 GLY A N 1
ATOM 2464 C CA . GLY A 1 307 ? 14.916 -1.151 -31.367 1.00 95.31 307 GLY A CA 1
ATOM 2465 C C . GLY A 1 307 ? 16.328 -1.138 -31.956 1.00 95.31 307 GLY A C 1
ATOM 2466 O O . GLY A 1 307 ? 16.578 -0.463 -32.952 1.00 95.31 307 GLY A O 1
ATOM 2467 N N . SER A 1 308 ? 17.242 -1.945 -31.417 1.00 96.81 308 SER A N 1
ATOM 2468 C CA . SER A 1 308 ? 18.633 -2.017 -31.880 1.00 96.81 308 SER A CA 1
ATOM 2469 C C . SER A 1 308 ? 18.795 -2.515 -33.326 1.00 96.81 308 SER A C 1
ATOM 2471 O O . SER A 1 308 ? 19.785 -2.186 -33.992 1.00 96.81 308 SER A O 1
ATOM 2473 N N . HIS A 1 309 ? 17.812 -3.272 -33.826 1.00 94.19 309 HIS A N 1
ATOM 2474 C CA . HIS A 1 309 ? 17.800 -3.857 -35.169 1.00 94.19 309 HIS A CA 1
ATOM 2475 C C . HIS A 1 309 ? 16.809 -3.182 -36.123 1.00 94.19 309 HIS A C 1
ATOM 2477 O O . HIS A 1 309 ? 16.838 -3.456 -37.323 1.00 94.19 309 HIS A O 1
ATOM 2483 N N . SER A 1 310 ? 15.941 -2.295 -35.631 1.00 94.44 310 SER A N 1
ATOM 2484 C CA . SER A 1 310 ? 14.902 -1.708 -36.473 1.00 94.44 310 SER A CA 1
ATOM 2485 C C . SER A 1 310 ? 15.451 -0.632 -37.406 1.00 94.44 310 SER A C 1
ATOM 2487 O O . SER A 1 310 ? 15.848 0.446 -36.966 1.00 94.44 310 SER A O 1
ATOM 2489 N N . ALA A 1 311 ? 15.361 -0.866 -38.717 1.00 93.12 311 ALA A N 1
ATOM 2490 C CA . ALA A 1 311 ? 15.671 0.137 -39.736 1.00 93.12 311 ALA A CA 1
ATOM 2491 C C . ALA A 1 311 ? 14.767 1.383 -39.658 1.00 93.12 311 ALA A C 1
ATOM 2493 O O . ALA A 1 311 ? 15.126 2.430 -40.193 1.00 93.12 311 ALA A O 1
ATOM 2494 N N . SER A 1 312 ? 13.618 1.295 -38.973 1.00 92.38 312 SER A N 1
ATOM 2495 C CA . SER A 1 312 ? 12.697 2.421 -38.799 1.00 92.38 312 SER A CA 1
ATOM 2496 C C . SER A 1 312 ? 13.168 3.447 -37.760 1.00 92.38 312 SER A C 1
ATOM 2498 O O . SER A 1 312 ? 12.561 4.512 -37.653 1.00 92.38 312 SER A O 1
ATOM 2500 N N . LEU A 1 313 ? 14.238 3.162 -37.008 1.00 95.00 313 LEU A N 1
ATOM 2501 C CA . LEU A 1 313 ? 14.795 4.054 -35.990 1.00 95.00 313 LEU A CA 1
ATOM 2502 C C . LEU A 1 313 ? 16.079 4.756 -36.463 1.00 95.00 313 LEU A C 1
ATOM 2504 O O . LEU A 1 313 ? 16.871 4.147 -37.185 1.00 95.00 313 LEU A O 1
ATOM 2508 N N . PRO A 1 314 ? 16.341 6.002 -36.017 1.00 94.75 314 PRO A N 1
ATOM 2509 C CA . PRO A 1 314 ? 17.613 6.695 -36.237 1.00 94.75 314 PRO A CA 1
ATOM 2510 C C . PRO A 1 314 ? 18.830 5.915 -35.717 1.00 94.75 314 PRO A C 1
ATOM 2512 O O . PRO A 1 314 ? 18.728 5.163 -34.749 1.00 94.75 314 PRO A O 1
ATOM 2515 N N . GLY A 1 315 ? 19.993 6.098 -36.351 1.00 95.31 315 GLY A N 1
ATOM 2516 C CA . GLY A 1 315 ? 21.206 5.329 -36.036 1.00 95.31 315 GLY A CA 1
ATOM 2517 C C . GLY A 1 315 ? 21.688 5.471 -34.591 1.00 95.31 315 GLY A C 1
ATOM 2518 O O . GLY A 1 315 ? 22.072 4.479 -33.980 1.00 95.31 315 GLY A O 1
ATOM 2519 N N . ASP A 1 316 ? 21.592 6.671 -34.028 1.00 94.50 316 ASP A N 1
ATOM 2520 C CA . ASP A 1 316 ? 21.915 6.965 -32.632 1.00 94.50 316 ASP A CA 1
ATOM 2521 C C . ASP A 1 316 ? 20.968 6.254 -31.653 1.00 94.50 316 ASP A C 1
ATOM 2523 O O . ASP A 1 316 ? 21.418 5.692 -30.656 1.00 94.50 316 ASP A O 1
ATOM 2527 N N . VAL A 1 317 ? 19.665 6.215 -31.958 1.00 95.12 317 VAL A N 1
ATOM 2528 C CA . VAL A 1 317 ? 18.665 5.498 -31.150 1.00 95.12 317 VAL A CA 1
ATOM 2529 C C . VAL A 1 317 ? 18.915 3.994 -31.197 1.00 95.12 317 VAL A C 1
ATOM 2531 O O . VAL A 1 317 ? 18.867 3.337 -30.156 1.00 95.12 317 VAL A O 1
ATOM 2534 N N . ARG A 1 318 ? 19.223 3.438 -32.377 1.00 97.19 318 ARG A N 1
ATOM 2535 C CA . ARG A 1 318 ? 19.563 2.012 -32.514 1.00 97.19 318 ARG A CA 1
ATOM 2536 C C . ARG A 1 318 ? 20.796 1.651 -31.695 1.00 97.19 318 ARG A C 1
ATOM 2538 O O . ARG A 1 318 ? 20.789 0.626 -31.021 1.00 97.19 318 ARG A O 1
ATOM 2545 N N . GLU A 1 319 ? 21.826 2.491 -31.729 1.00 96.00 319 GLU A N 1
ATOM 2546 C CA . GLU A 1 319 ? 23.068 2.238 -31.000 1.00 96.00 319 GLU A CA 1
ATOM 2547 C C . GLU A 1 319 ? 22.879 2.343 -29.485 1.00 96.00 319 GLU A C 1
ATOM 2549 O O . GLU A 1 319 ? 23.265 1.436 -28.751 1.00 96.00 319 GLU A O 1
ATOM 2554 N N . LYS A 1 320 ? 22.177 3.379 -29.009 1.00 95.31 320 LYS A N 1
ATOM 2555 C CA . LYS A 1 320 ? 21.797 3.477 -27.591 1.00 95.31 320 LYS A CA 1
ATOM 2556 C C . LYS A 1 320 ? 20.975 2.275 -27.141 1.00 95.31 320 LYS A C 1
ATOM 2558 O O . LYS A 1 320 ? 21.241 1.724 -26.080 1.00 95.31 320 LYS A O 1
ATOM 2563 N N . SER A 1 321 ? 20.012 1.846 -27.955 1.00 96.25 321 SER A N 1
ATOM 2564 C CA . SER A 1 321 ? 19.169 0.688 -27.641 1.00 96.25 321 SER A CA 1
ATOM 2565 C C . SER A 1 321 ? 19.981 -0.607 -27.584 1.00 96.25 321 SER A C 1
ATOM 2567 O O . SER A 1 321 ? 19.775 -1.416 -26.682 1.00 96.25 321 SER A O 1
ATOM 2569 N N . ARG A 1 322 ? 20.946 -0.778 -28.500 1.00 96.25 322 ARG A N 1
ATOM 2570 C CA . ARG A 1 322 ? 21.883 -1.911 -28.521 1.00 96.25 322 ARG A CA 1
ATOM 2571 C C . ARG A 1 322 ? 22.690 -1.981 -27.232 1.00 96.25 322 ARG A C 1
ATOM 2573 O O . ARG A 1 322 ? 22.710 -3.024 -26.582 1.00 96.25 322 ARG A O 1
ATOM 2580 N N . GLU A 1 323 ? 23.344 -0.884 -26.865 1.00 95.31 323 GLU A N 1
ATOM 2581 C CA . GLU A 1 323 ? 24.198 -0.845 -25.679 1.00 95.31 323 GLU A CA 1
ATOM 2582 C C . GLU A 1 323 ? 23.382 -0.978 -24.389 1.00 95.31 323 GLU A C 1
ATOM 2584 O O . GLU A 1 323 ? 23.758 -1.760 -23.518 1.00 95.31 323 GLU A O 1
ATOM 2589 N N . ALA A 1 324 ? 22.220 -0.326 -24.299 1.00 93.81 324 ALA A N 1
ATOM 2590 C CA . ALA A 1 324 ? 21.310 -0.465 -23.165 1.00 93.81 324 ALA A CA 1
ATOM 2591 C C . ALA A 1 324 ? 20.839 -1.917 -22.980 1.00 93.81 324 ALA A C 1
ATOM 2593 O O . ALA A 1 324 ? 20.985 -2.480 -21.895 1.00 93.81 324 ALA A O 1
ATOM 2594 N N . ALA A 1 325 ? 20.333 -2.558 -24.041 1.00 95.00 325 ALA A N 1
ATOM 2595 C CA . ALA A 1 325 ? 19.878 -3.947 -23.982 1.00 95.00 325 ALA A CA 1
ATOM 2596 C C . ALA A 1 325 ? 21.019 -4.903 -23.601 1.00 95.00 325 ALA A C 1
ATOM 2598 O O . ALA A 1 325 ? 20.843 -5.774 -22.749 1.00 95.00 325 ALA A O 1
ATOM 2599 N N . LYS A 1 326 ? 22.206 -4.718 -24.189 1.00 94.38 326 LYS A N 1
ATOM 2600 C CA . LYS A 1 326 ? 23.394 -5.540 -23.928 1.00 94.38 326 LYS A CA 1
ATOM 2601 C C . LYS A 1 326 ? 23.887 -5.407 -22.490 1.00 94.38 326 LYS A C 1
ATOM 2603 O O . LYS A 1 326 ? 24.119 -6.426 -21.841 1.00 94.38 326 LYS A O 1
ATOM 2608 N N . ILE A 1 327 ? 24.055 -4.180 -21.993 1.00 91.44 327 ILE A N 1
ATOM 2609 C CA . ILE A 1 327 ? 24.543 -3.935 -20.632 1.00 91.44 327 ILE A CA 1
ATOM 2610 C C . ILE A 1 327 ? 23.518 -4.435 -19.620 1.00 91.44 327 ILE A C 1
ATOM 2612 O O . ILE A 1 327 ? 23.886 -5.228 -18.761 1.00 91.44 327 ILE A O 1
ATOM 2616 N N . MET A 1 328 ? 22.240 -4.072 -19.751 1.00 88.81 328 MET A N 1
ATOM 2617 C CA . MET A 1 328 ? 21.216 -4.524 -18.805 1.00 88.81 328 MET A CA 1
ATOM 2618 C C . MET A 1 328 ? 21.078 -6.044 -18.792 1.00 88.81 328 MET A C 1
ATOM 2620 O O . MET A 1 328 ? 21.077 -6.642 -17.722 1.00 88.81 328 MET A O 1
ATOM 2624 N N . THR A 1 329 ? 21.039 -6.698 -19.957 1.00 89.62 329 THR A N 1
ATOM 2625 C CA . THR A 1 329 ? 20.979 -8.168 -20.011 1.00 89.62 329 THR A CA 1
ATOM 2626 C C . THR A 1 329 ? 22.199 -8.792 -19.340 1.00 89.62 329 THR A C 1
ATOM 2628 O O . THR A 1 329 ? 22.067 -9.778 -18.616 1.00 89.62 329 THR A O 1
ATOM 2631 N N . ARG A 1 330 ? 23.393 -8.213 -19.527 1.00 89.00 330 ARG A N 1
ATOM 2632 C CA . ARG A 1 330 ? 24.607 -8.672 -18.847 1.00 89.00 330 ARG A CA 1
ATOM 2633 C C . ARG A 1 330 ? 24.491 -8.507 -17.335 1.00 89.00 330 ARG A C 1
ATOM 2635 O O . ARG A 1 330 ? 24.680 -9.486 -16.633 1.00 89.00 330 ARG A O 1
ATOM 2642 N N . GLU A 1 331 ? 24.133 -7.325 -16.843 1.00 85.25 331 GLU A N 1
ATOM 2643 C CA . GLU A 1 331 ? 23.992 -7.060 -15.405 1.00 85.25 331 GLU A CA 1
ATOM 2644 C C . GLU A 1 331 ? 22.944 -7.987 -14.755 1.00 85.25 331 GLU A C 1
ATOM 2646 O O . GLU A 1 331 ? 23.195 -8.544 -13.689 1.00 85.25 331 GLU A O 1
ATOM 2651 N N . LEU A 1 332 ? 21.819 -8.255 -15.431 1.00 82.38 332 LEU A N 1
ATOM 2652 C CA . LEU A 1 332 ? 20.791 -9.192 -14.956 1.00 82.38 332 LEU A CA 1
ATOM 2653 C C . LEU A 1 332 ? 21.259 -10.657 -14.949 1.00 82.38 332 LEU A C 1
ATOM 2655 O O . LEU A 1 332 ? 20.860 -11.428 -14.079 1.00 82.38 332 LEU A O 1
ATOM 2659 N N . THR A 1 333 ? 22.071 -11.070 -15.929 1.00 82.25 333 THR A N 1
ATOM 2660 C CA . THR A 1 333 ? 22.503 -12.474 -16.080 1.00 82.25 333 THR A CA 1
ATOM 2661 C C . THR A 1 333 ? 23.766 -12.817 -15.298 1.00 82.25 333 THR A C 1
ATOM 2663 O O . THR A 1 333 ? 23.899 -13.960 -14.862 1.00 82.25 333 THR A O 1
ATOM 2666 N N . SER A 1 334 ? 24.682 -11.863 -15.114 1.00 80.44 334 SER A N 1
ATOM 2667 C CA . SER A 1 334 ? 25.886 -12.029 -14.292 1.00 80.44 334 SER A CA 1
ATOM 2668 C C . SER A 1 334 ? 25.699 -11.602 -12.836 1.00 80.44 334 SER A C 1
ATOM 2670 O O . SER A 1 334 ? 26.583 -11.853 -12.022 1.00 80.44 334 SER A O 1
ATOM 2672 N N . GLY A 1 335 ? 24.600 -10.914 -12.521 1.00 71.25 335 GLY A N 1
ATOM 2673 C CA . GLY A 1 335 ? 24.296 -10.403 -11.188 1.00 71.25 335 GLY A CA 1
ATOM 2674 C C . GLY A 1 335 ? 23.604 -11.413 -10.270 1.00 71.25 335 GLY A C 1
ATOM 2675 O O . GLY A 1 335 ? 23.274 -12.535 -10.651 1.00 71.25 335 GLY A O 1
ATOM 2676 N N . ALA A 1 336 ? 23.333 -10.970 -9.042 1.00 73.94 336 ALA A N 1
ATOM 2677 C CA . ALA A 1 336 ? 22.769 -11.790 -7.967 1.00 73.94 336 ALA A CA 1
ATOM 2678 C C . ALA A 1 336 ? 21.259 -12.064 -8.108 1.00 73.94 336 ALA A C 1
ATOM 2680 O O . ALA A 1 336 ? 20.665 -12.730 -7.262 1.00 73.94 336 ALA A O 1
ATOM 2681 N N . LEU A 1 337 ? 20.620 -11.547 -9.163 1.00 80.06 337 LEU A N 1
ATOM 2682 C CA . LEU A 1 337 ? 19.209 -11.809 -9.449 1.00 80.06 337 LEU A CA 1
ATOM 2683 C C . LEU A 1 337 ? 18.941 -13.248 -9.879 1.00 80.06 337 LEU A C 1
ATOM 2685 O O . LEU A 1 337 ? 17.822 -13.722 -9.693 1.00 80.06 337 LEU A O 1
ATOM 2689 N N . LYS A 1 338 ? 19.930 -13.934 -10.459 1.00 82.81 338 LYS A N 1
ATOM 2690 C CA . LYS A 1 338 ? 19.807 -15.356 -10.758 1.00 82.81 338 LYS A CA 1
ATOM 2691 C C . LYS A 1 338 ? 20.011 -16.142 -9.471 1.00 82.81 338 LYS A C 1
ATOM 2693 O O . LYS A 1 338 ? 21.102 -16.157 -8.906 1.00 82.81 338 LYS A O 1
ATOM 2698 N N . ASP A 1 339 ? 18.978 -16.840 -9.033 1.00 81.62 339 ASP A N 1
ATOM 2699 C CA . ASP A 1 339 ? 19.112 -17.771 -7.932 1.00 81.62 339 ASP A CA 1
ATOM 2700 C C . ASP A 1 339 ? 19.880 -19.017 -8.385 1.00 81.62 339 ASP A C 1
ATOM 2702 O O . ASP A 1 339 ? 19.381 -19.841 -9.152 1.00 81.62 339 ASP A O 1
ATOM 2706 N N . HIS A 1 340 ? 21.095 -19.183 -7.872 1.00 79.12 340 HIS A N 1
ATOM 2707 C CA . HIS A 1 340 ? 21.937 -20.339 -8.167 1.00 79.12 340 HIS A CA 1
ATOM 2708 C C . HIS A 1 340 ? 21.420 -21.653 -7.566 1.00 79.12 340 HIS A C 1
ATOM 2710 O O . HIS A 1 340 ? 21.833 -22.713 -8.029 1.00 79.12 340 HIS A O 1
ATOM 2716 N N . LEU A 1 341 ? 20.522 -21.607 -6.574 1.00 80.81 341 LEU A N 1
ATOM 2717 C CA . LEU A 1 341 ? 19.968 -22.811 -5.950 1.00 80.81 341 LEU A CA 1
ATOM 2718 C C . LEU A 1 341 ? 18.852 -23.435 -6.791 1.00 80.81 341 LEU A C 1
ATOM 2720 O O . LEU A 1 341 ? 18.816 -24.650 -6.957 1.00 80.81 341 LEU A O 1
ATOM 2724 N N . THR A 1 342 ? 17.942 -22.616 -7.324 1.00 80.06 342 THR A N 1
ATOM 2725 C CA . THR A 1 342 ? 16.784 -23.101 -8.103 1.00 80.06 342 THR A CA 1
ATOM 2726 C C . THR A 1 342 ? 16.878 -22.817 -9.602 1.00 80.06 342 THR A C 1
ATOM 2728 O O . THR A 1 342 ? 16.072 -23.330 -10.371 1.00 80.06 342 THR A O 1
ATOM 2731 N N . GLY A 1 343 ? 17.832 -21.991 -10.039 1.00 76.75 343 GLY A N 1
ATOM 2732 C CA . GLY A 1 343 ? 17.950 -21.528 -11.424 1.00 76.75 343 GLY A CA 1
ATOM 2733 C C . GLY A 1 343 ? 16.929 -20.457 -11.832 1.00 76.75 343 GLY A C 1
ATOM 2734 O O . GLY A 1 343 ? 16.943 -20.036 -12.988 1.00 76.75 343 GLY A O 1
ATOM 2735 N N . SER A 1 344 ? 16.061 -20.021 -10.911 1.00 79.06 344 SER A N 1
ATOM 2736 C CA . SER A 1 344 ? 15.057 -18.969 -11.127 1.00 79.06 344 SER A CA 1
ATOM 2737 C C . SER A 1 344 ? 15.654 -17.557 -11.035 1.00 79.06 344 SER A C 1
ATOM 2739 O O . SER A 1 344 ? 16.831 -17.390 -10.717 1.00 79.06 344 SER A O 1
ATOM 2741 N N . TYR A 1 345 ? 14.849 -16.532 -11.327 1.00 81.00 345 TYR A N 1
ATOM 2742 C CA . TYR A 1 345 ? 15.223 -15.126 -11.161 1.00 81.00 345 TYR A CA 1
ATOM 2743 C C . TYR A 1 345 ? 14.353 -14.468 -10.089 1.00 81.00 345 TYR A C 1
ATOM 2745 O O . TYR A 1 345 ? 13.140 -14.670 -10.066 1.00 81.00 345 TYR A O 1
ATOM 2753 N N . PHE A 1 346 ? 14.960 -13.660 -9.222 1.00 83.19 346 PHE A N 1
ATOM 2754 C CA . PHE A 1 346 ? 14.224 -12.771 -8.320 1.00 83.19 346 PHE A CA 1
ATOM 2755 C C . PHE A 1 346 ? 13.545 -11.650 -9.116 1.00 83.19 346 PHE A C 1
ATOM 2757 O O . PHE A 1 346 ? 14.090 -11.194 -10.114 1.00 83.19 346 PHE A O 1
ATOM 2764 N N . TYR A 1 347 ? 12.372 -11.178 -8.688 1.00 77.88 347 TYR A N 1
ATOM 2765 C CA . TYR A 1 347 ? 11.565 -10.238 -9.487 1.00 77.88 347 TYR A CA 1
ATOM 2766 C C . TYR A 1 347 ? 12.048 -8.773 -9.430 1.00 77.88 347 TYR A C 1
ATOM 2768 O O . TYR A 1 347 ? 11.677 -7.959 -10.282 1.00 77.88 347 TYR A O 1
ATOM 2776 N N . ALA A 1 348 ? 12.857 -8.421 -8.425 1.00 81.44 348 ALA A N 1
ATOM 2777 C CA . ALA A 1 348 ? 13.309 -7.055 -8.170 1.00 81.44 348 ALA A CA 1
ATOM 2778 C C . ALA A 1 348 ? 14.657 -7.004 -7.433 1.00 81.44 348 ALA A C 1
ATOM 2780 O O . ALA A 1 348 ? 15.118 -8.001 -6.873 1.00 81.44 348 ALA A O 1
ATOM 2781 N N . ARG A 1 349 ? 15.264 -5.814 -7.387 1.00 83.62 349 ARG A N 1
ATOM 2782 C CA . ARG A 1 349 ? 16.464 -5.481 -6.597 1.00 83.62 349 ARG A CA 1
ATOM 2783 C C . ARG A 1 349 ? 16.137 -4.576 -5.403 1.00 83.62 349 ARG A C 1
ATOM 2785 O O . ARG A 1 349 ? 15.148 -3.848 -5.426 1.00 83.62 349 ARG A O 1
ATOM 2792 N N . ARG A 1 350 ? 16.977 -4.614 -4.362 1.00 78.75 350 ARG A N 1
ATOM 2793 C CA . ARG A 1 350 ? 16.890 -3.738 -3.173 1.00 78.75 350 ARG A CA 1
ATOM 2794 C C . ARG A 1 350 ? 17.783 -2.501 -3.257 1.00 78.75 350 ARG A C 1
ATOM 2796 O O . ARG A 1 350 ? 17.514 -1.532 -2.556 1.00 78.75 350 ARG A O 1
ATOM 2803 N N . THR A 1 351 ? 18.853 -2.566 -4.041 1.00 77.19 351 THR A N 1
ATOM 2804 C CA . THR A 1 351 ? 19.861 -1.510 -4.197 1.00 77.19 351 THR A CA 1
ATOM 2805 C C . THR A 1 351 ? 19.738 -0.821 -5.557 1.00 77.19 351 THR A C 1
ATOM 2807 O O . THR A 1 351 ? 18.939 -1.219 -6.408 1.00 77.19 351 THR A O 1
ATOM 2810 N N . ASP A 1 352 ? 20.531 0.232 -5.761 1.00 74.50 352 ASP A N 1
ATOM 2811 C CA . ASP A 1 352 ? 20.597 0.973 -7.028 1.00 74.50 352 ASP A CA 1
ATOM 2812 C C . ASP A 1 352 ? 21.359 0.220 -8.135 1.00 74.50 352 ASP A C 1
ATOM 2814 O O . ASP A 1 352 ? 21.351 0.632 -9.297 1.00 74.50 352 ASP A O 1
ATOM 2818 N N . ASP A 1 353 ? 21.952 -0.926 -7.807 1.00 77.62 353 ASP A N 1
ATOM 2819 C CA . ASP A 1 353 ? 22.626 -1.862 -8.701 1.00 77.62 353 ASP A CA 1
ATOM 2820 C C . ASP A 1 353 ? 21.995 -3.269 -8.624 1.00 77.62 353 ASP A C 1
ATOM 2822 O O . ASP A 1 353 ? 21.168 -3.577 -7.769 1.00 77.62 353 ASP A O 1
ATOM 2826 N N . TRP A 1 354 ? 22.368 -4.163 -9.539 1.00 80.25 354 TRP A N 1
ATOM 2827 C CA . TRP A 1 354 ? 21.790 -5.514 -9.627 1.00 80.25 354 TRP A CA 1
ATOM 2828 C C . TRP A 1 354 ? 22.471 -6.540 -8.694 1.00 80.25 354 TRP A C 1
ATOM 2830 O O . TRP A 1 354 ? 22.425 -7.747 -8.947 1.00 80.25 354 TRP A O 1
ATOM 2840 N N . THR A 1 355 ? 23.122 -6.075 -7.620 1.00 82.75 355 THR A N 1
ATOM 2841 C CA . THR A 1 355 ? 23.925 -6.920 -6.715 1.00 82.75 355 THR A CA 1
ATOM 2842 C C . THR A 1 355 ? 23.143 -7.479 -5.531 1.00 82.75 355 THR A C 1
ATOM 2844 O O . THR A 1 355 ? 23.538 -8.514 -4.995 1.00 82.75 355 THR A O 1
ATOM 2847 N N . LEU A 1 356 ? 22.026 -6.853 -5.135 1.00 84.38 356 LEU A N 1
ATOM 2848 C CA . LEU A 1 356 ? 21.191 -7.330 -4.032 1.00 84.38 356 LEU A CA 1
ATOM 2849 C C . LEU A 1 356 ? 19.737 -7.552 -4.482 1.00 84.38 356 LEU A C 1
ATOM 2851 O O . LEU A 1 356 ? 18.983 -6.581 -4.611 1.00 84.38 356 LEU A O 1
ATOM 2855 N N . PRO A 1 357 ? 19.305 -8.807 -4.696 1.00 85.19 357 PRO A N 1
ATOM 2856 C CA . PRO A 1 357 ? 17.929 -9.104 -5.065 1.00 85.19 357 PRO A CA 1
ATOM 2857 C C . PRO A 1 357 ? 16.961 -8.909 -3.890 1.00 85.19 357 PRO A C 1
ATOM 2859 O O . PRO A 1 357 ? 17.326 -8.980 -2.713 1.00 85.19 357 PRO A O 1
ATOM 2862 N N . PHE A 1 358 ? 15.682 -8.726 -4.208 1.00 79.31 358 PHE A N 1
ATOM 2863 C CA . PHE A 1 358 ? 14.606 -9.019 -3.270 1.00 79.31 358 PHE A CA 1
ATOM 2864 C C . PHE A 1 358 ? 14.472 -10.538 -3.146 1.00 79.31 358 PHE A C 1
ATOM 2866 O O . PHE A 1 358 ? 14.057 -11.199 -4.090 1.00 79.31 358 PHE A O 1
ATOM 2873 N N . PHE A 1 359 ? 14.807 -11.089 -1.977 1.00 74.69 359 PHE A N 1
ATOM 2874 C CA . PHE A 1 359 ? 14.803 -12.535 -1.704 1.00 74.69 359 PHE A CA 1
ATOM 2875 C C . PHE A 1 359 ? 13.401 -13.144 -1.538 1.00 74.69 359 PHE A C 1
ATOM 2877 O O . PHE A 1 359 ? 13.212 -14.068 -0.750 1.00 74.69 359 PHE A O 1
ATOM 2884 N N . SER A 1 360 ? 12.419 -12.632 -2.270 1.00 64.69 360 SER A N 1
ATOM 2885 C CA . SER A 1 360 ? 11.112 -13.257 -2.394 1.00 64.69 360 SER A CA 1
ATOM 2886 C C . SER A 1 360 ? 10.923 -13.746 -3.823 1.00 64.69 360 SER A C 1
ATOM 2888 O O . SER A 1 360 ? 11.289 -13.067 -4.784 1.00 64.69 360 SER A O 1
ATOM 2890 N N . LYS A 1 361 ? 10.406 -14.965 -3.937 1.00 60.00 361 LYS A N 1
ATOM 2891 C CA . LYS A 1 361 ? 10.135 -15.651 -5.205 1.00 60.00 361 LYS A CA 1
ATOM 2892 C C . LYS A 1 361 ? 8.646 -15.871 -5.435 1.00 60.00 361 LYS A C 1
ATOM 2894 O O . LYS A 1 361 ? 8.288 -16.403 -6.479 1.00 60.00 361 LYS A O 1
ATOM 2899 N N . ASP A 1 362 ? 7.816 -15.489 -4.469 1.00 47.44 362 ASP A N 1
ATOM 2900 C CA . ASP A 1 362 ? 6.374 -15.619 -4.585 1.00 47.44 362 ASP A CA 1
ATOM 2901 C C . ASP A 1 362 ? 5.898 -14.533 -5.553 1.00 47.44 362 ASP A C 1
ATOM 2903 O O . ASP A 1 362 ? 5.965 -13.349 -5.223 1.00 47.44 362 ASP A O 1
ATOM 2907 N N . LEU A 1 363 ? 5.495 -14.961 -6.753 1.00 46.44 363 LEU A N 1
ATOM 2908 C CA . LEU A 1 363 ? 4.655 -14.259 -7.724 1.00 46.44 363 LEU A CA 1
ATOM 2909 C C . LEU A 1 363 ? 3.464 -15.153 -8.050 1.00 46.44 363 LEU A C 1
ATOM 2911 O O . LEU A 1 363 ? 3.706 -16.354 -8.320 1.00 46.44 363 LEU A O 1
#

Radius of gyration: 26.61 Å; Cα contacts (8 Å, |Δi|>4): 441; chains: 1; bounding box: 66×69×70 Å

Nearest PDB structures (foldseek):
  7tkv-assembly1_B  TM=8.141E-01  e=6.455E-13  Brucella abortus 2308
  7tkv-assembly1_A  TM=8.336E-01  e=1.292E-12  Brucella abortus 2308
  3ira-assembly1_A  TM=8.036E-01  e=2.554E-08  Methanosarcina mazei Go1
  2dlx-assembly1_A  TM=6.839E-01  e=1.909E-03  Homo sapiens
  2lst-assembly1_A  TM=6.373E-01  e=1.801E-03  Thermus thermophilus HB27

pLDDT: mean 76.89, std 25.11, range [22.19, 98.5]